Protein AF-A0A9P9TAG8-F1 (afdb_monomer_lite)

Foldseek 3Di:
DVVVCVVVVHDDPLVQFDDEAADDDDPPDQDFDDDDPVGRHDFNFFQQWTQDRDVRATAGNVVSVVVLLVLLLVQLVPDPDLLSNLLSCVVRVAPSLCVSLDFAFLLRALVSLVRSVVSSQVSQCVNCVVQPSHPQSVSLVVCCVPPVDRPDAVLQQCADVLLPRSNRDDNNLQSVQQNVQHHRDLVVLVVVLVVVLVVVLVVVLVCVVVVVDPCSVPPDPVVCVVPVPPHDDDSCVVCVPCVPPPPSVVVSVVNRGDRGDGHAQDADPQRCVAQPPCLVVDDSSNNVSCRVCVVVCCVVCVGSRNDDSVPRPVVVSVVSSPPDDDRDD

Sequence (329 aa):
MTKFASLSGLDFNEEKTGSVRIARPRNSSSTPAKVHPSLPKGDVRWGFLKLDSKSGRFLIDQESVDRHVEELRLQLDACKSIFDWIHVWNIYGARFFSNNFGKPANSFGLAHVDMLLQTFARIQAKLFAGTGGSVTSTLKQMLTDRFGVTDIPEGYLYFPMSMGGLDLKSPFIDLYLISDSICARPDVYMDNFFSSEDTDYRAAQKAFENRTNLGYRNADYSLKKKYDDQGFMSMEEYTRYQELISGNLARAYELLKKEPEVKKVKMTAEVTAAIGAKWRSLSPYQQWVIQLYASNMIARFGGLNIVDKGLLPTGMVSMFRESRFKWQG

Structure (mmCIF, N/CA/C/O backbone):
data_AF-A0A9P9TAG8-F1
#
_entry.id   AF-A0A9P9TAG8-F1
#
loop_
_atom_site.group_PDB
_atom_site.id
_atom_site.type_symbol
_atom_site.label_atom_id
_atom_site.label_alt_id
_atom_site.label_comp_id
_atom_site.label_asym_id
_atom_site.label_entity_id
_atom_site.label_seq_id
_atom_site.pdbx_PDB_ins_code
_atom_site.Cartn_x
_atom_site.Cartn_y
_atom_site.Cartn_z
_atom_site.occupancy
_atom_site.B_iso_or_equiv
_atom_site.auth_seq_id
_atom_site.auth_comp_id
_atom_site.auth_asym_id
_atom_site.auth_atom_id
_atom_site.pdbx_PDB_model_num
ATOM 1 N N . MET A 1 1 ? 17.628 -26.824 -13.407 1.00 67.56 1 MET A N 1
ATOM 2 C CA . MET A 1 1 ? 16.951 -26.746 -12.094 1.00 67.56 1 MET A CA 1
ATOM 3 C C . MET A 1 1 ? 17.115 -28.051 -11.325 1.00 67.56 1 MET A C 1
ATOM 5 O O . MET A 1 1 ? 17.970 -28.080 -10.457 1.00 67.56 1 MET A O 1
ATOM 9 N N . THR A 1 2 ? 16.446 -29.146 -11.697 1.00 79.56 2 THR A N 1
ATOM 10 C CA . THR A 1 2 ? 16.564 -30.466 -11.027 1.00 79.56 2 THR A CA 1
ATOM 11 C C . THR A 1 2 ? 17.993 -31.006 -10.941 1.00 79.56 2 THR A C 1
ATOM 13 O O . THR A 1 2 ? 18.419 -31.432 -9.876 1.00 79.56 2 THR A O 1
ATOM 16 N N . LYS A 1 3 ? 18.778 -30.902 -12.022 1.00 82.75 3 LYS A N 1
ATOM 17 C CA . LYS A 1 3 ? 20.199 -31.295 -12.008 1.00 82.75 3 LYS A CA 1
ATOM 18 C C . LYS A 1 3 ? 21.035 -30.486 -11.005 1.00 82.75 3 LYS A C 1
ATOM 20 O O . LYS A 1 3 ? 21.882 -31.054 -10.338 1.00 82.75 3 LYS A O 1
ATOM 25 N N . PHE A 1 4 ? 20.800 -29.176 -10.901 1.00 83.94 4 PHE A N 1
ATOM 26 C CA . PHE A 1 4 ? 21.518 -28.321 -9.949 1.00 83.94 4 PHE A CA 1
ATOM 27 C C . PHE A 1 4 ? 21.105 -28.639 -8.510 1.00 83.94 4 PHE A C 1
ATOM 29 O O . PHE A 1 4 ? 21.968 -28.864 -7.678 1.00 83.94 4 PHE A O 1
ATOM 36 N N . ALA A 1 5 ? 19.797 -28.742 -8.250 1.00 84.62 5 ALA A N 1
ATOM 37 C CA . ALA A 1 5 ? 19.262 -29.092 -6.938 1.00 84.62 5 ALA A CA 1
ATOM 38 C C . ALA A 1 5 ? 19.834 -30.433 -6.440 1.00 84.62 5 ALA A C 1
ATOM 40 O O . ALA A 1 5 ? 20.418 -30.485 -5.364 1.00 84.62 5 ALA A O 1
ATOM 41 N N . SER A 1 6 ? 19.820 -31.463 -7.294 1.00 87.38 6 SER A N 1
ATOM 42 C CA . SER A 1 6 ? 20.422 -32.768 -6.999 1.00 87.38 6 SER A CA 1
ATOM 43 C C . SER A 1 6 ? 21.933 -32.693 -6.738 1.00 87.38 6 SER A C 1
ATOM 45 O O . SER A 1 6 ? 22.407 -33.292 -5.778 1.00 87.38 6 SER A O 1
ATOM 47 N N . LEU A 1 7 ? 22.692 -31.935 -7.540 1.00 91.81 7 LEU A N 1
ATOM 48 C CA . LEU A 1 7 ? 24.137 -31.758 -7.333 1.00 91.81 7 LEU A CA 1
ATOM 49 C C . LEU A 1 7 ? 24.469 -30.983 -6.049 1.00 91.81 7 LEU A C 1
ATOM 51 O O . LEU A 1 7 ? 25.532 -31.190 -5.472 1.00 91.81 7 LEU A O 1
ATOM 55 N N . SER A 1 8 ? 23.580 -30.093 -5.611 1.00 90.06 8 SER A N 1
ATOM 56 C CA . SER A 1 8 ? 23.742 -29.283 -4.400 1.00 90.06 8 SER A CA 1
ATOM 57 C C . SER A 1 8 ? 23.083 -29.891 -3.156 1.00 90.06 8 SER A C 1
ATOM 59 O O . SER A 1 8 ? 23.136 -29.266 -2.100 1.00 90.06 8 SER A O 1
ATOM 61 N N . GLY A 1 9 ? 22.465 -31.076 -3.256 1.00 89.12 9 GLY A N 1
ATOM 62 C CA . GLY A 1 9 ? 21.753 -31.717 -2.143 1.00 89.12 9 GLY A CA 1
ATOM 63 C C . GLY A 1 9 ? 20.509 -30.951 -1.673 1.00 89.12 9 GLY A C 1
ATOM 64 O O . GLY A 1 9 ? 20.173 -30.994 -0.493 1.00 89.12 9 GLY A O 1
ATOM 65 N N . LEU A 1 10 ? 19.863 -30.206 -2.574 1.00 89.19 10 LEU A N 1
ATOM 66 C CA . LEU A 1 10 ? 18.644 -29.440 -2.315 1.00 89.19 10 LEU A CA 1
ATOM 67 C C . LEU A 1 10 ? 17.430 -30.152 -2.917 1.00 89.19 10 LEU A C 1
ATOM 69 O O . LEU A 1 10 ? 17.496 -30.631 -4.049 1.00 89.19 10 LEU A O 1
ATOM 73 N N . ASP A 1 11 ? 16.302 -30.097 -2.213 1.00 84.75 11 ASP A N 1
ATOM 74 C CA . ASP A 1 11 ? 15.002 -30.562 -2.700 1.00 84.75 11 ASP A CA 1
ATOM 75 C C . ASP A 1 11 ? 14.026 -29.393 -2.868 1.00 84.75 11 ASP A C 1
ATOM 77 O O . ASP A 1 11 ? 14.084 -28.387 -2.152 1.00 84.75 11 ASP A O 1
ATOM 81 N N . PHE A 1 12 ? 13.109 -29.517 -3.829 1.00 82.31 12 PHE A N 1
ATOM 82 C CA . PHE A 1 12 ? 12.047 -28.534 -4.021 1.00 82.31 12 PHE A CA 1
ATOM 83 C C . PHE A 1 12 ? 10.919 -28.778 -3.019 1.00 82.31 12 PHE A C 1
ATOM 85 O O . PHE A 1 12 ? 10.412 -29.888 -2.885 1.00 82.31 12 PHE A O 1
ATOM 92 N N . ASN A 1 13 ? 10.482 -27.718 -2.337 1.00 86.25 13 ASN A N 1
ATOM 93 C CA . ASN A 1 13 ? 9.242 -27.769 -1.576 1.00 86.25 13 ASN A CA 1
ATOM 94 C C . ASN A 1 13 ? 8.073 -27.612 -2.558 1.00 86.25 13 ASN A C 1
ATOM 96 O O . ASN A 1 13 ? 7.758 -26.491 -2.962 1.00 86.25 13 ASN A O 1
ATOM 100 N N . GLU A 1 14 ? 7.460 -28.725 -2.954 1.00 84.06 14 GLU A N 1
ATOM 101 C CA . GLU A 1 14 ? 6.363 -28.761 -3.936 1.00 84.06 14 GLU A CA 1
ATOM 102 C C . GLU A 1 14 ? 5.135 -27.941 -3.497 1.00 84.06 14 GLU A C 1
ATOM 104 O O . GLU A 1 14 ? 4.416 -27.417 -4.339 1.00 84.06 14 GLU A O 1
ATOM 109 N N . GLU A 1 15 ? 4.916 -27.742 -2.192 1.00 84.38 15 GLU A N 1
ATOM 110 C CA . GLU A 1 15 ? 3.821 -26.896 -1.689 1.00 84.38 15 GLU A CA 1
ATOM 111 C C . GLU A 1 15 ? 4.105 -25.395 -1.852 1.00 84.38 15 GLU A C 1
ATOM 113 O O . GLU A 1 15 ? 3.182 -24.580 -1.891 1.00 84.38 15 GLU A O 1
ATOM 118 N N . LYS A 1 16 ? 5.384 -25.009 -1.929 1.00 85.38 16 LYS A N 1
ATOM 119 C CA . LYS A 1 16 ? 5.839 -23.607 -1.987 1.00 85.38 16 LYS A CA 1
ATOM 120 C C . LYS A 1 16 ? 6.461 -23.221 -3.324 1.00 85.38 16 LYS A C 1
ATOM 122 O O . LYS A 1 16 ? 6.889 -22.078 -3.488 1.00 85.38 16 LYS A O 1
ATOM 127 N N . THR A 1 17 ? 6.534 -24.153 -4.267 1.00 88.00 17 THR A N 1
ATOM 128 C CA . THR A 1 17 ? 7.164 -23.938 -5.567 1.00 88.00 17 THR A CA 1
ATOM 129 C C . THR A 1 17 ? 6.099 -23.972 -6.650 1.00 88.00 17 THR A C 1
ATOM 131 O O . THR A 1 17 ? 5.339 -24.921 -6.756 1.00 88.00 17 THR A O 1
ATOM 134 N N . GLY A 1 18 ? 6.055 -22.935 -7.480 1.00 90.75 18 GLY A N 1
ATOM 135 C CA . GLY A 1 18 ? 5.107 -22.831 -8.583 1.00 90.75 18 GLY A CA 1
ATOM 136 C C . GLY A 1 18 ? 5.782 -22.327 -9.845 1.00 90.75 18 GLY A C 1
ATOM 137 O O . GLY A 1 18 ? 6.932 -21.881 -9.833 1.00 90.75 18 GLY A O 1
ATOM 138 N N . SER A 1 19 ? 5.079 -22.401 -10.966 1.00 90.81 19 SER A N 1
ATOM 139 C CA . SER A 1 19 ? 5.562 -21.871 -12.237 1.00 90.81 19 SER A CA 1
ATOM 140 C C . SER A 1 19 ? 4.407 -21.326 -13.048 1.00 90.81 19 SER A C 1
ATOM 142 O O . SER A 1 19 ? 3.338 -21.923 -13.130 1.00 90.81 19 SER A O 1
ATOM 144 N N . VAL A 1 20 ? 4.645 -20.189 -13.691 1.00 90.38 20 VAL A N 1
ATOM 145 C CA . VAL A 1 20 ? 3.668 -19.544 -14.557 1.00 90.38 20 VAL A CA 1
ATOM 146 C C . VAL A 1 20 ? 4.319 -19.199 -15.882 1.00 90.38 20 VAL A C 1
ATOM 148 O O . VAL A 1 20 ? 5.477 -18.785 -15.939 1.00 90.38 20 VAL A O 1
ATOM 151 N N . ARG A 1 21 ? 3.570 -19.382 -16.966 1.00 88.69 21 ARG A N 1
ATOM 152 C CA . ARG A 1 21 ? 3.987 -18.962 -18.297 1.00 88.69 21 ARG A CA 1
ATOM 153 C C . ARG A 1 21 ? 3.129 -17.785 -18.722 1.00 88.69 21 ARG A C 1
ATOM 155 O O . ARG A 1 21 ? 1.933 -17.942 -18.944 1.00 88.69 21 ARG A O 1
ATOM 162 N N . ILE A 1 22 ? 3.769 -16.633 -18.866 1.00 87.56 22 ILE A N 1
ATOM 163 C CA . ILE A 1 22 ? 3.153 -15.429 -19.416 1.00 87.56 22 ILE A CA 1
ATOM 164 C C . ILE A 1 22 ? 3.457 -15.425 -20.912 1.00 87.56 22 ILE A C 1
ATOM 166 O O . ILE A 1 22 ? 4.610 -15.569 -21.322 1.00 87.56 22 ILE A O 1
ATOM 170 N N . ALA A 1 23 ? 2.422 -15.321 -21.739 1.00 80.25 23 ALA A N 1
ATOM 171 C CA . ALA A 1 23 ? 2.570 -15.228 -23.185 1.00 80.25 23 ALA A CA 1
ATOM 172 C C . ALA A 1 23 ? 1.995 -13.905 -23.682 1.00 80.25 23 ALA A C 1
ATOM 174 O O . ALA A 1 23 ? 0.993 -13.418 -23.163 1.00 80.25 23 ALA A O 1
ATOM 175 N N . ARG A 1 24 ? 2.614 -13.344 -24.726 1.00 70.88 24 ARG A N 1
ATOM 176 C CA . ARG A 1 24 ? 2.052 -12.191 -25.430 1.00 70.88 24 ARG A CA 1
ATOM 177 C C . ARG A 1 24 ? 0.680 -12.591 -25.994 1.00 70.88 24 ARG A C 1
ATOM 179 O O . ARG A 1 24 ? 0.609 -13.653 -26.620 1.00 70.88 24 ARG A O 1
ATOM 186 N N . PRO A 1 25 ? -0.380 -11.780 -25.830 1.00 64.38 25 PRO A N 1
ATOM 187 C CA . PRO A 1 25 ? -1.681 -12.096 -26.401 1.00 64.38 25 PRO A CA 1
ATOM 188 C C . PRO A 1 25 ? -1.561 -12.155 -27.930 1.00 64.38 25 PRO A C 1
ATOM 190 O O . PRO A 1 25 ? -1.474 -11.129 -28.601 1.00 64.38 25 PRO A O 1
ATOM 193 N N . ARG A 1 26 ? -1.512 -13.361 -28.501 1.00 52.25 26 ARG A N 1
ATOM 194 C CA . ARG A 1 26 ? -1.717 -13.586 -29.935 1.00 52.25 26 ARG A CA 1
ATOM 195 C C . ARG A 1 26 ? -3.205 -13.874 -30.101 1.00 52.25 26 ARG A C 1
ATOM 197 O O . ARG A 1 26 ? -3.652 -14.941 -29.698 1.00 52.25 26 ARG A O 1
ATOM 204 N N . ASN A 1 27 ? -3.943 -12.898 -30.635 1.00 47.25 27 ASN A N 1
ATOM 205 C CA . ASN A 1 27 ? -5.367 -12.965 -30.990 1.00 47.25 27 ASN A CA 1
ATOM 206 C C . ASN A 1 27 ? -6.272 -13.491 -29.869 1.00 47.25 27 ASN A C 1
ATOM 208 O O . ASN A 1 27 ? -6.460 -14.696 -29.810 1.00 47.25 27 ASN A O 1
ATOM 212 N N . SER A 1 28 ? -6.801 -12.608 -29.005 1.00 51.38 28 SER A N 1
ATOM 213 C CA . SER A 1 28 ? -7.994 -12.799 -28.134 1.00 51.38 28 SER A CA 1
ATOM 214 C C . SER A 1 28 ? -8.252 -14.193 -27.517 1.00 51.38 28 SER A C 1
ATOM 216 O O . SER A 1 28 ? -9.376 -14.515 -27.138 1.00 51.38 28 SER A O 1
ATOM 218 N N . SER A 1 29 ? -7.227 -15.030 -27.371 1.00 53.41 29 SER A N 1
ATOM 219 C CA . SER A 1 29 ? -7.333 -16.381 -26.851 1.00 53.41 29 SER A CA 1
ATOM 220 C C . SER A 1 29 ? -7.181 -16.284 -25.342 1.00 53.41 29 SER A C 1
ATOM 222 O O . SER A 1 29 ? -6.128 -15.952 -24.806 1.00 53.41 29 SER A O 1
ATOM 224 N N . SER A 1 30 ? -8.288 -16.516 -24.644 1.00 58.72 30 SER A N 1
ATOM 225 C CA . SER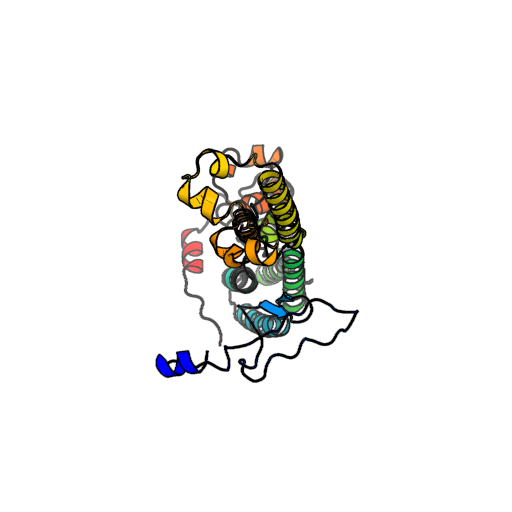 A 1 30 ? -8.404 -16.412 -23.186 1.00 58.72 30 SER A CA 1
ATOM 226 C C . SER A 1 30 ? -7.752 -17.580 -22.432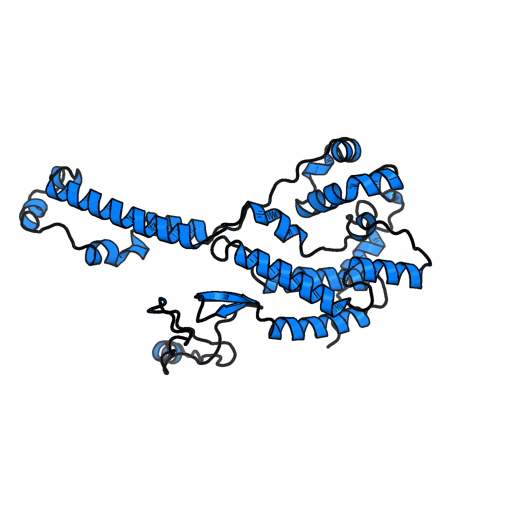 1.00 58.72 30 SER A C 1
ATOM 228 O O . SER A 1 30 ? -7.803 -17.634 -21.198 1.00 58.72 30 SER A O 1
ATOM 230 N N . THR A 1 31 ? -7.155 -18.528 -23.159 1.00 63.84 31 THR A N 1
ATOM 231 C CA . THR A 1 31 ? -6.516 -19.727 -22.616 1.00 63.84 31 THR A CA 1
ATOM 232 C C . THR A 1 31 ? -5.103 -19.431 -22.107 1.00 63.84 31 THR A C 1
ATOM 234 O O . THR A 1 31 ? -4.265 -18.986 -22.894 1.00 63.84 31 THR A O 1
ATOM 237 N N . PRO A 1 32 ? -4.802 -19.731 -20.827 1.00 67.56 32 PRO A N 1
ATOM 238 C CA . PRO A 1 32 ? -3.456 -19.623 -20.271 1.00 67.56 32 PRO A CA 1
ATOM 239 C C . PRO A 1 32 ? -2.427 -20.401 -21.092 1.00 67.56 32 PRO A C 1
ATOM 241 O O . PRO A 1 32 ? -2.691 -21.516 -21.555 1.00 67.56 32 PRO A O 1
ATOM 244 N N . ALA A 1 33 ? -1.227 -19.842 -21.241 1.00 76.06 33 ALA A N 1
ATOM 245 C CA . ALA A 1 33 ? -0.145 -20.539 -21.917 1.00 76.06 33 ALA A CA 1
ATOM 246 C C . ALA A 1 33 ? 0.268 -21.779 -21.111 1.00 76.06 33 ALA A C 1
ATOM 248 O O . ALA A 1 33 ? 0.531 -21.700 -19.911 1.00 76.06 33 ALA A O 1
ATOM 249 N N . LYS A 1 34 ? 0.356 -22.938 -21.775 1.00 80.75 34 LYS A N 1
ATOM 250 C CA . LYS A 1 34 ? 0.737 -24.188 -21.105 1.00 80.75 34 LYS A CA 1
ATOM 251 C C . LYS A 1 34 ? 2.161 -24.083 -20.552 1.00 80.75 34 LYS A C 1
ATOM 253 O O . LYS A 1 34 ? 3.104 -23.809 -21.307 1.00 80.75 34 LYS A O 1
ATOM 258 N N . VAL A 1 35 ? 2.289 -24.309 -19.246 1.00 84.38 35 VAL A N 1
ATOM 259 C CA . VAL A 1 35 ? 3.564 -24.447 -18.534 1.00 84.38 35 VAL A CA 1
ATOM 260 C C . VAL A 1 35 ? 4.214 -25.765 -18.955 1.00 84.38 35 VAL A C 1
ATOM 262 O O . VAL A 1 35 ? 3.529 -26.769 -19.154 1.00 84.38 35 VAL A O 1
ATOM 265 N N . HIS A 1 36 ? 5.531 -25.751 -19.156 1.00 85.31 36 HIS A N 1
ATOM 266 C CA . HIS A 1 36 ? 6.256 -26.949 -19.565 1.00 85.31 36 HIS A CA 1
ATOM 267 C C . HIS A 1 36 ? 6.207 -28.011 -18.447 1.00 85.31 36 HIS A C 1
ATOM 269 O O . HIS A 1 36 ? 6.439 -27.649 -17.294 1.00 85.31 36 HIS A O 1
ATOM 275 N N . PRO A 1 37 ? 5.974 -29.306 -18.745 1.00 85.62 37 PRO A N 1
ATOM 276 C CA . PRO A 1 37 ? 5.820 -30.346 -17.717 1.00 85.62 37 PRO A CA 1
ATOM 277 C C . PRO A 1 37 ? 7.027 -30.535 -16.789 1.00 85.62 37 PRO A C 1
ATOM 279 O O . PRO A 1 37 ? 6.887 -31.112 -15.719 1.00 85.62 37 PRO A O 1
ATOM 282 N N . SER A 1 38 ? 8.213 -30.074 -17.199 1.00 84.56 38 SER A N 1
ATOM 283 C CA . SER A 1 38 ? 9.436 -30.141 -16.388 1.00 84.56 38 SER A CA 1
ATOM 284 C C . SER A 1 38 ? 9.541 -29.052 -15.315 1.00 84.56 38 SER A C 1
ATOM 286 O O . SER A 1 38 ? 10.546 -29.011 -14.606 1.00 84.56 38 SER A O 1
ATOM 288 N N . LEU A 1 39 ? 8.605 -28.102 -15.277 1.00 85.94 39 LEU A N 1
ATOM 289 C CA . LEU A 1 39 ? 8.586 -27.022 -14.297 1.00 85.94 39 LEU A CA 1
ATOM 290 C C . LEU A 1 39 ? 7.675 -27.389 -13.113 1.00 85.94 39 LEU A C 1
ATOM 292 O O . LEU A 1 39 ? 6.698 -28.114 -13.317 1.00 85.94 39 LEU A O 1
ATOM 296 N N . PRO A 1 40 ? 7.974 -26.885 -11.901 1.00 87.06 40 PRO A N 1
ATOM 297 C CA . PRO A 1 40 ? 7.154 -27.115 -10.716 1.00 87.06 40 PRO A CA 1
ATOM 298 C C . PRO A 1 40 ? 5.677 -26.793 -10.941 1.00 87.06 40 PRO A C 1
ATOM 300 O O . PRO A 1 40 ? 5.326 -25.793 -11.576 1.00 87.06 40 PRO A O 1
ATOM 303 N N . LYS A 1 41 ? 4.809 -27.649 -10.407 1.00 86.12 41 LYS A N 1
ATOM 304 C CA . LYS A 1 41 ? 3.360 -27.462 -10.475 1.00 86.12 41 LYS A CA 1
ATOM 305 C C . LYS A 1 41 ? 2.930 -26.541 -9.343 1.00 86.12 41 LYS A C 1
ATOM 307 O O . LYS A 1 41 ? 3.313 -26.760 -8.209 1.00 86.12 41 LYS A O 1
ATOM 312 N N . GLY A 1 42 ? 2.085 -25.563 -9.643 1.00 87.69 42 GLY A N 1
ATOM 313 C CA . GLY A 1 42 ? 1.527 -24.671 -8.631 1.00 87.69 42 GLY A CA 1
ATOM 314 C C . GLY A 1 42 ? 1.581 -23.212 -9.048 1.00 87.69 42 GLY A C 1
ATOM 315 O O . GLY A 1 42 ? 2.132 -22.853 -10.092 1.00 87.69 42 GLY A O 1
ATOM 316 N N . ASP A 1 43 ? 0.996 -22.369 -8.208 1.00 90.44 43 ASP A N 1
ATOM 317 C CA . ASP A 1 43 ? 0.934 -20.931 -8.430 1.00 90.44 43 ASP A CA 1
ATOM 318 C C . ASP A 1 43 ? 2.204 -20.238 -7.930 1.00 90.44 43 ASP A C 1
ATOM 320 O O . ASP A 1 43 ? 2.737 -20.572 -6.874 1.00 90.44 43 ASP A O 1
ATOM 324 N N . VAL A 1 44 ? 2.645 -19.199 -8.639 1.00 92.94 44 VAL A N 1
ATOM 325 C CA . VAL A 1 44 ? 3.671 -18.287 -8.118 1.00 92.94 44 VAL A CA 1
ATOM 326 C C . VAL A 1 44 ? 2.992 -17.303 -7.168 1.00 92.94 44 VAL A C 1
ATOM 328 O O . VAL A 1 44 ? 2.171 -16.490 -7.604 1.00 92.94 44 VAL A O 1
ATOM 331 N N . ARG A 1 45 ? 3.315 -17.393 -5.874 1.00 92.56 45 ARG A N 1
ATOM 332 C CA . ARG A 1 45 ? 2.688 -16.597 -4.810 1.00 92.56 45 ARG A CA 1
ATOM 333 C C . ARG A 1 45 ? 3.711 -15.864 -3.948 1.00 92.56 45 ARG A C 1
ATOM 335 O O . ARG A 1 45 ? 4.837 -16.324 -3.782 1.00 92.56 45 ARG A O 1
ATOM 342 N N . TRP A 1 46 ? 3.291 -14.751 -3.360 1.00 91.69 46 TRP A N 1
ATOM 343 C CA . TRP A 1 46 ? 4.026 -14.032 -2.322 1.00 91.69 46 TRP A CA 1
ATOM 344 C C . TRP A 1 46 ? 3.019 -13.351 -1.390 1.00 91.69 46 TRP A C 1
ATOM 346 O O . TRP A 1 46 ? 2.254 -12.502 -1.835 1.00 91.69 46 TRP A O 1
ATOM 356 N N . GLY A 1 47 ? 2.960 -13.752 -0.117 1.00 93.25 47 GLY A N 1
ATOM 357 C CA . GLY A 1 47 ? 1.907 -13.296 0.800 1.00 93.25 47 GLY A CA 1
ATOM 358 C C . GLY A 1 47 ? 0.507 -13.613 0.254 1.00 93.25 47 GLY A C 1
ATOM 359 O O . GLY A 1 47 ? 0.190 -14.768 -0.032 1.00 93.25 47 GLY A O 1
ATOM 360 N N . PHE A 1 48 ? -0.306 -12.575 0.063 1.00 95.94 48 PHE A N 1
ATOM 361 C CA . PHE A 1 48 ? -1.620 -12.643 -0.581 1.00 95.94 48 PHE A CA 1
ATOM 362 C C . PHE A 1 48 ? -1.586 -12.341 -2.074 1.00 95.94 48 PHE A C 1
ATOM 364 O O . PHE A 1 48 ? -2.640 -12.199 -2.679 1.00 95.94 48 PHE A O 1
ATOM 371 N N . LEU A 1 49 ? -0.413 -12.238 -2.689 1.00 95.62 49 LEU A N 1
ATOM 372 C CA . LEU A 1 49 ? -0.282 -12.043 -4.124 1.00 95.62 49 LEU A CA 1
ATOM 373 C C . LEU A 1 49 ? -0.122 -13.369 -4.851 1.00 95.62 49 LEU A C 1
ATOM 375 O O . LEU A 1 49 ? 0.669 -14.221 -4.452 1.00 95.62 49 LEU A O 1
ATOM 379 N N . LYS A 1 50 ? -0.835 -13.503 -5.966 1.00 95.00 50 LYS A N 1
ATOM 380 C CA . LYS A 1 50 ? -0.752 -14.611 -6.914 1.00 95.00 50 LYS A CA 1
ATOM 381 C C . LYS A 1 50 ? -0.511 -14.049 -8.311 1.00 95.00 50 LYS A C 1
ATOM 383 O O . LYS A 1 50 ? -1.244 -13.172 -8.764 1.00 95.00 50 LYS A O 1
ATOM 388 N N . LEU A 1 51 ? 0.522 -14.540 -8.992 1.00 93.44 51 LEU A N 1
ATOM 389 C CA . LEU A 1 51 ? 0.841 -14.106 -10.350 1.00 93.44 51 LEU A CA 1
ATOM 390 C C . LEU A 1 51 ? -0.169 -14.698 -11.336 1.00 93.44 51 LEU A C 1
ATOM 392 O O . LEU A 1 51 ? -0.235 -15.915 -11.521 1.00 93.44 51 LEU A O 1
ATOM 396 N N . ASP A 1 52 ? -0.957 -13.838 -11.971 1.00 91.69 52 ASP A N 1
ATOM 397 C CA . ASP A 1 52 ? -1.941 -14.256 -12.956 1.00 91.69 52 ASP A CA 1
ATOM 398 C C . ASP A 1 52 ? -1.285 -14.496 -14.320 1.00 91.69 52 ASP A C 1
ATOM 400 O O . ASP A 1 52 ? -0.682 -13.612 -14.927 1.00 91.69 52 ASP A O 1
ATOM 404 N N . SER A 1 53 ? -1.454 -15.714 -14.828 1.00 88.44 53 SER A N 1
ATOM 405 C CA . SER A 1 53 ? -0.922 -16.148 -16.125 1.00 88.44 53 SER A CA 1
ATOM 406 C C . SER A 1 53 ? -1.472 -15.375 -17.327 1.00 88.44 53 SER A C 1
ATOM 408 O O . SER A 1 53 ? -0.814 -15.337 -18.367 1.00 88.44 53 SER A O 1
ATOM 410 N N . LYS A 1 54 ? -2.674 -14.791 -17.211 1.00 86.69 54 LYS A N 1
ATOM 411 C CA . LYS A 1 54 ? -3.358 -14.125 -18.328 1.00 86.69 54 LYS A CA 1
ATOM 412 C C . LYS A 1 54 ? -2.906 -12.680 -18.479 1.00 86.69 54 LYS A C 1
ATOM 414 O O . LYS A 1 54 ? -2.545 -12.259 -19.572 1.00 86.69 54 LYS A O 1
ATOM 419 N N . SER A 1 55 ? -2.935 -11.928 -17.385 1.00 86.25 55 SER A N 1
ATOM 420 C CA . SER A 1 55 ? -2.528 -10.523 -17.354 1.00 86.25 55 SER A CA 1
ATOM 421 C C . SER A 1 55 ? -1.022 -10.339 -17.180 1.00 86.25 55 SER A C 1
ATOM 423 O O . SER A 1 55 ? -0.505 -9.274 -17.508 1.00 86.25 55 SER A O 1
ATOM 425 N N . GLY A 1 56 ? -0.317 -11.343 -16.648 1.00 88.06 56 GLY A N 1
ATOM 426 C CA . GLY A 1 56 ? 1.083 -11.220 -16.243 1.00 88.06 56 GLY A CA 1
ATOM 427 C C . GLY A 1 56 ? 1.286 -10.338 -15.008 1.00 88.06 56 GLY A C 1
ATOM 428 O O . GLY A 1 56 ? 2.409 -9.916 -14.745 1.00 88.06 56 GLY A O 1
ATOM 429 N N . ARG A 1 57 ? 0.215 -10.034 -14.263 1.00 89.94 57 ARG A N 1
ATOM 430 C CA . ARG A 1 57 ? 0.233 -9.162 -13.082 1.00 89.94 57 ARG A CA 1
ATOM 431 C C . ARG A 1 57 ? -0.018 -9.965 -11.812 1.00 89.94 57 ARG A C 1
ATOM 433 O O . ARG A 1 57 ? -0.703 -10.986 -11.830 1.00 89.94 57 ARG A O 1
ATOM 440 N N . PHE A 1 58 ? 0.514 -9.489 -10.693 1.00 93.50 58 PHE A N 1
ATOM 441 C CA . PHE A 1 58 ? 0.155 -10.023 -9.383 1.00 93.50 58 PHE A CA 1
ATOM 442 C C . PHE A 1 58 ? -1.230 -9.522 -8.973 1.00 93.50 58 PHE A C 1
ATOM 444 O O . PHE A 1 58 ? -1.466 -8.316 -8.902 1.00 93.50 58 PHE A O 1
ATOM 451 N N . LEU A 1 59 ? -2.131 -10.459 -8.689 1.00 95.50 59 LEU A N 1
ATOM 452 C CA . LEU A 1 59 ? -3.473 -10.206 -8.173 1.00 95.50 59 LEU A CA 1
ATOM 453 C C . LEU A 1 59 ? -3.559 -10.644 -6.712 1.00 95.50 59 LEU A C 1
ATOM 455 O O . LEU A 1 59 ? -2.829 -11.540 -6.291 1.00 95.50 59 LEU A O 1
ATOM 459 N N . ILE A 1 60 ? -4.464 -10.038 -5.945 1.00 96.81 60 ILE A N 1
ATOM 460 C CA . ILE A 1 60 ? -4.739 -10.481 -4.578 1.00 96.81 60 ILE A CA 1
ATOM 461 C C . ILE A 1 60 ? -5.530 -11.794 -4.618 1.00 96.81 60 ILE A C 1
ATOM 463 O O . ILE A 1 60 ? -6.610 -11.870 -5.204 1.00 96.81 60 ILE A O 1
ATOM 467 N N . ASP A 1 61 ? -4.995 -12.816 -3.957 1.00 96.25 61 ASP A N 1
ATOM 468 C CA . ASP A 1 61 ? -5.628 -14.102 -3.685 1.00 96.25 61 ASP A CA 1
ATOM 469 C C . ASP A 1 61 ? -6.757 -13.918 -2.660 1.00 96.25 61 ASP A C 1
ATOM 471 O O . ASP A 1 61 ? -6.559 -13.995 -1.444 1.00 96.25 61 ASP A O 1
ATOM 475 N N . GLN A 1 62 ? -7.957 -13.639 -3.172 1.00 96.06 62 GLN A N 1
ATOM 476 C CA . GLN A 1 62 ? -9.134 -13.355 -2.351 1.00 96.06 62 GLN A CA 1
ATOM 477 C C . GLN A 1 62 ? -9.570 -14.556 -1.494 1.00 96.06 62 GLN A C 1
ATOM 479 O O . GLN A 1 62 ? -10.132 -14.341 -0.422 1.00 96.06 62 GLN A O 1
ATOM 484 N N . GLU A 1 63 ? -9.282 -15.795 -1.912 1.00 95.00 63 GLU A N 1
ATOM 485 C CA . GLU A 1 63 ? -9.572 -17.003 -1.125 1.00 95.00 63 GLU A CA 1
ATOM 486 C C . GLU A 1 63 ? -8.659 -17.090 0.101 1.00 95.00 63 GLU A C 1
ATOM 488 O O . GLU A 1 63 ? -9.102 -17.422 1.202 1.00 95.00 63 GLU A O 1
ATOM 493 N N . SER A 1 64 ? -7.376 -16.757 -0.068 1.00 94.69 64 SER A N 1
ATOM 494 C CA . SER A 1 64 ? -6.445 -16.650 1.057 1.00 94.69 64 SER A CA 1
ATOM 495 C C . SER A 1 64 ? -6.849 -15.531 2.014 1.00 94.69 64 SER A C 1
ATOM 497 O O . SER A 1 64 ? -6.893 -15.745 3.225 1.00 94.69 64 SER A O 1
ATOM 499 N N . VAL A 1 65 ? -7.232 -14.368 1.477 1.00 97.31 65 VAL A N 1
ATOM 500 C CA . VAL A 1 65 ? -7.754 -13.255 2.284 1.00 97.31 65 VAL A CA 1
ATOM 501 C C . VAL A 1 65 ? -8.971 -13.687 3.095 1.00 97.31 65 VAL A C 1
ATOM 503 O O . VAL A 1 65 ? -9.033 -13.384 4.279 1.00 97.31 65 VAL A O 1
ATOM 506 N N . ASP A 1 66 ? -9.905 -14.429 2.499 1.00 97.00 66 ASP A N 1
ATOM 507 C CA . ASP A 1 66 ? -11.129 -14.863 3.178 1.00 97.00 66 ASP A CA 1
ATOM 508 C C . ASP A 1 66 ? -10.850 -15.758 4.388 1.00 97.00 66 ASP A C 1
ATOM 510 O O . ASP A 1 66 ? -11.470 -15.575 5.433 1.00 97.00 66 ASP A O 1
ATOM 514 N N . ARG A 1 67 ? -9.857 -16.650 4.300 1.00 96.38 67 ARG A N 1
ATOM 515 C CA . ARG A 1 67 ? -9.425 -17.458 5.452 1.00 96.38 67 ARG A CA 1
ATOM 516 C C . ARG A 1 67 ? -8.900 -16.590 6.598 1.00 96.38 67 ARG A C 1
ATOM 518 O O . ARG A 1 67 ? -9.278 -16.801 7.746 1.00 96.38 67 ARG A O 1
ATOM 525 N N . HIS A 1 68 ? -8.086 -15.582 6.289 1.00 96.44 68 HIS A N 1
ATOM 526 C CA . HIS A 1 68 ? -7.555 -14.663 7.302 1.00 96.44 68 HIS A CA 1
ATOM 527 C C . HIS A 1 68 ? -8.595 -13.661 7.822 1.00 96.44 68 HIS A C 1
ATOM 529 O O . HIS A 1 68 ? -8.452 -13.155 8.932 1.00 96.44 68 HIS A O 1
ATOM 535 N N . VAL A 1 69 ? -9.651 -13.370 7.057 1.00 97.00 69 VAL A N 1
ATOM 536 C CA . VAL A 1 69 ? -10.797 -12.587 7.543 1.00 97.00 69 VAL A CA 1
ATOM 537 C C . VAL A 1 69 ? -11.531 -13.348 8.644 1.00 97.00 69 VAL A C 1
ATOM 539 O O . VAL A 1 69 ? -11.847 -12.752 9.672 1.00 97.00 69 VAL A O 1
ATOM 542 N N . GLU A 1 70 ? -11.756 -14.652 8.475 1.00 96.50 70 GLU A N 1
ATOM 543 C CA . GLU A 1 70 ? -12.370 -15.473 9.526 1.00 96.50 70 GLU A CA 1
ATOM 544 C C . GLU A 1 70 ? -11.463 -15.604 10.754 1.00 96.50 70 GLU A C 1
ATOM 546 O O . GLU A 1 70 ? -11.931 -15.464 11.882 1.00 96.50 70 GLU A O 1
ATOM 551 N N . GLU A 1 71 ? -10.153 -15.766 10.559 1.00 95.75 71 GLU A N 1
ATOM 552 C CA . GLU A 1 71 ? -9.203 -15.764 11.676 1.00 95.75 71 GLU A CA 1
ATOM 553 C C . GLU A 1 71 ? -9.222 -14.428 12.432 1.00 95.75 71 GLU A C 1
ATOM 555 O O . GLU A 1 71 ? -9.301 -14.410 13.659 1.00 95.75 71 GLU A O 1
ATOM 560 N N . LEU A 1 72 ? -9.219 -13.298 11.716 1.00 96.12 72 LEU A N 1
ATOM 561 C CA . LEU A 1 72 ? -9.327 -11.975 12.326 1.00 96.12 72 LEU A CA 1
ATOM 562 C C . LEU A 1 72 ? -10.634 -11.816 13.109 1.00 96.12 72 LEU A C 1
ATOM 564 O O . LEU A 1 72 ? -10.600 -11.273 14.212 1.00 96.12 72 LEU A O 1
ATOM 568 N N . ARG A 1 73 ? -11.767 -12.303 12.588 1.00 95.94 73 ARG A N 1
ATOM 569 C CA . ARG A 1 73 ? -13.041 -12.300 13.323 1.00 95.94 73 ARG A CA 1
ATOM 570 C C . ARG A 1 73 ? -12.896 -13.010 14.670 1.00 95.94 73 ARG A C 1
ATOM 572 O O . ARG A 1 73 ? -13.209 -12.406 15.691 1.00 95.94 73 ARG A O 1
ATOM 579 N N . LEU A 1 74 ? -12.330 -14.218 14.687 1.00 95.25 74 LEU A N 1
ATOM 580 C CA . LEU A 1 74 ? -12.098 -14.974 15.925 1.00 95.25 74 LEU A CA 1
ATOM 581 C C . LEU A 1 74 ? -11.227 -14.199 16.926 1.00 95.25 74 LEU A C 1
ATOM 583 O O . LEU A 1 74 ? -11.527 -14.179 18.121 1.00 95.25 74 LEU A O 1
ATOM 587 N N . GLN A 1 75 ? -10.176 -13.517 16.455 1.00 94.31 75 GLN A N 1
ATOM 588 C CA . GLN A 1 75 ? -9.335 -12.696 17.335 1.00 94.31 75 GLN A CA 1
ATOM 589 C C . GLN A 1 75 ? -10.089 -11.499 17.914 1.00 94.31 75 GLN A C 1
ATOM 591 O O . GLN A 1 75 ? -9.913 -11.174 19.086 1.00 94.31 75 GLN A O 1
ATOM 596 N N . LEU A 1 76 ? -10.908 -10.829 17.099 1.00 95.06 76 LEU A N 1
ATOM 597 C CA . LEU A 1 76 ? -11.691 -9.673 17.530 1.00 95.06 76 LEU A CA 1
ATOM 598 C C . LEU A 1 76 ? -12.769 -10.073 18.546 1.00 95.06 76 LEU A C 1
ATOM 600 O O . LEU A 1 76 ? -12.951 -9.358 19.532 1.00 95.06 76 LEU A O 1
ATOM 604 N N . ASP A 1 77 ? -13.422 -11.220 18.356 1.00 93.50 77 ASP A N 1
ATOM 605 C CA . ASP A 1 77 ? -14.459 -11.736 19.260 1.00 93.50 77 ASP A CA 1
ATOM 606 C C . ASP A 1 77 ? -13.886 -12.167 20.622 1.00 93.50 77 ASP A C 1
ATOM 608 O O . ASP A 1 77 ? -14.551 -12.059 21.654 1.00 93.50 77 ASP A O 1
ATOM 612 N N . ALA A 1 78 ? -12.624 -12.603 20.657 1.00 93.19 78 ALA A N 1
ATOM 613 C CA . ALA A 1 78 ? -11.934 -12.982 21.890 1.00 93.19 78 ALA A CA 1
ATOM 614 C C . ALA A 1 78 ? -11.476 -11.782 22.748 1.00 93.19 78 ALA A C 1
ATOM 616 O O . ALA A 1 78 ? -11.061 -11.959 23.902 1.00 93.19 78 ALA A O 1
ATOM 617 N N . CYS A 1 79 ? -11.525 -10.557 22.212 1.00 92.38 79 CYS A N 1
ATOM 618 C CA . CYS A 1 79 ? -11.062 -9.359 22.906 1.00 92.38 79 CYS A CA 1
ATOM 619 C C . CYS A 1 79 ? -11.976 -8.972 24.075 1.00 92.38 79 CYS A C 1
ATOM 621 O O . CYS A 1 79 ? -13.179 -8.751 23.933 1.00 92.38 79 CYS A O 1
ATOM 623 N N . LYS A 1 80 ? -11.378 -8.795 25.257 1.00 89.81 80 LYS A N 1
ATOM 624 C CA . LYS A 1 80 ? -12.114 -8.444 26.484 1.00 89.81 80 LYS A CA 1
ATOM 625 C C . LYS A 1 80 ? -12.279 -6.939 26.664 1.00 89.81 80 LYS A C 1
ATOM 627 O O . LYS A 1 80 ? -13.261 -6.499 27.266 1.00 89.81 80 LYS A O 1
ATOM 632 N N . SER A 1 81 ? -11.354 -6.146 26.129 1.00 90.19 81 SER A N 1
ATOM 633 C CA . SER A 1 81 ? -11.369 -4.687 26.209 1.00 90.19 81 SER A CA 1
ATOM 634 C C . SER A 1 81 ? -11.356 -4.034 24.824 1.00 90.19 81 SER A C 1
ATOM 636 O O . SER A 1 81 ? -10.964 -4.644 23.831 1.00 90.19 81 SER A O 1
ATOM 638 N N . ILE A 1 82 ? -11.764 -2.763 24.767 1.00 92.25 82 ILE A N 1
ATOM 639 C CA . ILE A 1 82 ? -11.711 -1.962 23.534 1.00 92.25 82 ILE A CA 1
ATOM 640 C C . ILE A 1 82 ? -10.261 -1.714 23.105 1.00 92.25 82 ILE A C 1
ATOM 642 O O . ILE A 1 82 ? -9.968 -1.723 21.914 1.00 92.25 82 ILE A O 1
ATOM 646 N N . PHE A 1 83 ? -9.339 -1.545 24.056 1.00 89.94 83 PHE A N 1
ATOM 647 C CA . PHE A 1 83 ? -7.922 -1.367 23.741 1.00 89.94 83 PHE A CA 1
ATOM 648 C C . PHE A 1 83 ? -7.318 -2.619 23.101 1.00 89.94 83 PHE A C 1
ATOM 650 O O . PHE A 1 83 ? -6.618 -2.489 22.098 1.00 89.94 83 PHE A O 1
ATOM 657 N N . ASP A 1 84 ? -7.641 -3.811 23.613 1.00 90.25 84 ASP A N 1
ATOM 658 C CA . ASP A 1 84 ? -7.214 -5.076 22.999 1.00 90.25 84 ASP A CA 1
ATOM 659 C C . ASP A 1 84 ? -7.789 -5.209 21.589 1.00 90.25 84 ASP A C 1
ATOM 661 O O . ASP A 1 84 ? -7.067 -5.523 20.647 1.00 90.25 84 ASP A O 1
ATOM 665 N N . TRP A 1 85 ? -9.073 -4.886 21.423 1.00 95.06 85 TRP A N 1
ATOM 666 C CA . TRP A 1 85 ? -9.745 -4.934 20.128 1.00 95.06 85 TRP A CA 1
ATOM 667 C C . TRP A 1 85 ? -9.079 -4.011 19.098 1.00 95.06 85 TRP A C 1
ATOM 669 O O . TRP A 1 85 ? -8.752 -4.441 17.991 1.00 95.06 85 TRP A O 1
ATOM 679 N N . ILE A 1 86 ? -8.800 -2.755 19.471 1.00 95.19 86 ILE A N 1
ATOM 680 C CA . ILE A 1 86 ? -8.097 -1.789 18.611 1.00 95.19 86 ILE A CA 1
ATOM 681 C C . ILE A 1 86 ? -6.677 -2.269 18.310 1.00 95.19 86 ILE A C 1
ATOM 683 O O . ILE A 1 86 ? -6.200 -2.132 17.184 1.00 95.19 86 ILE A O 1
ATOM 687 N N . HIS A 1 87 ? -5.990 -2.843 19.295 1.00 92.06 87 HIS A N 1
ATOM 688 C CA . HIS A 1 87 ? -4.651 -3.384 19.108 1.00 92.06 87 HIS A CA 1
ATOM 689 C C . HIS A 1 87 ? -4.637 -4.533 18.088 1.00 92.06 87 HIS A C 1
ATOM 691 O O . HIS A 1 87 ? -3.828 -4.498 17.154 1.00 92.06 87 HIS A O 1
ATOM 697 N N . VAL A 1 88 ? -5.565 -5.489 18.203 1.00 94.31 88 VAL A N 1
ATOM 698 C CA . VAL A 1 88 ? -5.746 -6.593 17.243 1.00 94.31 88 VAL A CA 1
ATOM 699 C C . VAL A 1 88 ? -6.048 -6.062 15.854 1.00 94.31 88 VAL A C 1
ATOM 701 O O . VAL A 1 88 ? -5.387 -6.457 14.894 1.00 94.31 88 VAL A O 1
ATOM 704 N N . TRP A 1 89 ? -6.987 -5.123 15.732 1.00 96.94 89 TRP A N 1
ATOM 705 C CA . TRP A 1 89 ? -7.282 -4.491 14.451 1.00 96.94 89 TRP A CA 1
ATOM 706 C C . TRP A 1 89 ? -6.038 -3.826 13.844 1.00 96.94 89 TRP A C 1
ATOM 708 O O . TRP A 1 89 ? -5.717 -4.035 12.676 1.00 96.94 89 TRP A O 1
ATOM 718 N N . ASN A 1 90 ? -5.288 -3.060 14.633 1.00 95.81 90 ASN A N 1
ATOM 719 C CA . ASN A 1 90 ? -4.118 -2.334 14.149 1.00 95.81 90 ASN A CA 1
ATOM 720 C C . ASN A 1 90 ? -2.994 -3.271 13.679 1.00 95.81 90 ASN A C 1
ATOM 722 O O . ASN A 1 90 ? -2.339 -2.991 12.670 1.00 95.81 90 ASN A O 1
ATOM 726 N N . ILE A 1 91 ? -2.752 -4.373 14.394 1.00 93.94 91 ILE A N 1
ATOM 727 C CA . ILE A 1 91 ? -1.703 -5.339 14.045 1.00 93.94 91 ILE A CA 1
ATOM 728 C C . ILE A 1 91 ? -2.151 -6.264 12.918 1.00 93.94 91 ILE A C 1
ATOM 730 O O . ILE A 1 91 ? -1.409 -6.442 11.953 1.00 93.94 91 ILE A O 1
ATOM 734 N N . TYR A 1 92 ? -3.335 -6.854 13.028 1.00 94.75 92 TYR A N 1
ATOM 735 C CA . TYR A 1 92 ? -3.812 -7.851 12.080 1.00 94.75 92 TYR A CA 1
ATOM 736 C C . TYR A 1 92 ? -4.594 -7.186 10.939 1.00 94.75 92 TYR A C 1
ATOM 738 O O . TYR A 1 92 ? -4.143 -7.191 9.793 1.00 94.75 92 TYR A O 1
ATOM 746 N N . GLY A 1 93 ? -5.722 -6.549 11.262 1.00 94.62 93 GLY A N 1
ATOM 747 C CA . GLY A 1 93 ? -6.651 -5.948 10.296 1.00 94.62 93 GLY A CA 1
ATOM 748 C C . GLY A 1 93 ? -6.035 -4.890 9.383 1.00 94.62 93 GLY A C 1
ATOM 749 O O . GLY A 1 93 ? -6.368 -4.837 8.202 1.00 94.62 93 GLY A O 1
ATOM 750 N N . ALA A 1 94 ? -5.105 -4.087 9.897 1.00 95.38 94 ALA A N 1
ATOM 751 C CA . ALA A 1 94 ? -4.370 -3.109 9.105 1.00 95.38 94 ALA A CA 1
ATOM 752 C C . ALA A 1 94 ? -2.985 -3.632 8.692 1.00 95.38 94 ALA A C 1
ATOM 754 O O . ALA A 1 94 ? -2.734 -3.878 7.514 1.00 95.38 94 ALA A O 1
ATOM 755 N N . ARG A 1 95 ? -2.061 -3.812 9.646 1.00 94.81 95 ARG A N 1
ATOM 756 C CA . ARG A 1 95 ? -0.637 -4.011 9.326 1.00 94.81 95 ARG A CA 1
ATOM 757 C C . ARG A 1 95 ? -0.330 -5.353 8.654 1.00 94.81 95 ARG A C 1
ATOM 759 O O . ARG A 1 95 ? 0.419 -5.368 7.680 1.00 94.81 95 ARG A O 1
ATOM 766 N N . PHE A 1 96 ? -0.849 -6.469 9.161 1.00 95.38 96 PHE A N 1
ATOM 767 C CA . PHE A 1 96 ? -0.565 -7.792 8.596 1.00 95.38 96 PHE A CA 1
ATOM 768 C C . PHE A 1 96 ? -1.106 -7.919 7.171 1.00 95.38 96 PHE A C 1
ATOM 770 O O . PHE A 1 96 ? -0.362 -8.343 6.286 1.00 95.38 96 PHE A O 1
ATOM 777 N N . PHE A 1 97 ? -2.351 -7.500 6.929 1.00 96.56 97 PHE A N 1
ATOM 778 C CA . PHE A 1 97 ? -2.913 -7.492 5.579 1.00 96.56 97 PHE A CA 1
ATOM 779 C C . PHE A 1 97 ? -2.096 -6.605 4.635 1.00 96.56 97 PHE A C 1
ATOM 781 O O . PHE A 1 97 ? -1.642 -7.098 3.605 1.00 96.56 97 PHE A O 1
ATOM 788 N N . SER A 1 98 ? -1.799 -5.355 5.015 1.00 94.94 98 SER A N 1
ATOM 789 C CA . SER A 1 98 ? -0.986 -4.450 4.184 1.00 94.94 98 SER A CA 1
ATOM 790 C C . SER A 1 98 ? 0.380 -5.041 3.833 1.00 94.94 98 SER A C 1
ATOM 792 O O . SER A 1 98 ? 0.808 -4.974 2.685 1.00 94.94 98 SER A O 1
ATOM 794 N N . ASN A 1 99 ? 1.059 -5.669 4.797 1.00 94.44 99 ASN A N 1
ATOM 795 C CA . ASN A 1 99 ? 2.369 -6.276 4.561 1.00 94.44 99 ASN A CA 1
ATOM 796 C C . ASN A 1 99 ? 2.305 -7.468 3.597 1.00 94.44 99 ASN A C 1
ATOM 798 O O . ASN A 1 99 ? 3.227 -7.661 2.807 1.00 94.44 99 ASN A O 1
ATOM 802 N N . ASN A 1 100 ? 1.233 -8.260 3.659 1.00 95.88 100 ASN A N 1
ATOM 803 C CA . ASN A 1 100 ? 1.054 -9.433 2.807 1.00 95.88 100 ASN A CA 1
ATOM 804 C C . ASN A 1 100 ? 0.445 -9.099 1.437 1.00 95.88 100 ASN A C 1
ATOM 806 O O . ASN A 1 100 ? 0.527 -9.926 0.533 1.00 95.88 100 ASN A O 1
ATOM 810 N N . PHE A 1 101 ? -0.117 -7.902 1.244 1.00 95.56 101 PHE A N 1
ATOM 811 C CA . PHE A 1 101 ? -0.546 -7.419 -0.074 1.00 95.56 101 PHE A CA 1
ATOM 812 C C . PHE A 1 101 ? 0.587 -6.877 -0.939 1.00 95.56 101 PHE A C 1
ATOM 814 O O . PHE A 1 101 ? 0.374 -6.651 -2.122 1.00 95.56 101 PHE A O 1
ATOM 821 N N . GLY A 1 102 ? 1.786 -6.717 -0.387 1.00 91.50 102 GLY A N 1
ATOM 822 C CA . GLY A 1 102 ? 2.927 -6.179 -1.119 1.00 91.50 102 GLY A CA 1
ATOM 823 C C . GLY A 1 102 ? 3.051 -4.689 -0.932 1.00 91.50 102 GLY A C 1
ATOM 824 O O . GLY A 1 102 ? 2.072 -3.950 -0.881 1.00 91.50 102 GLY A O 1
ATOM 825 N N . LYS A 1 103 ? 4.301 -4.246 -0.795 1.00 90.44 103 LYS A N 1
ATOM 826 C CA . LYS A 1 103 ? 4.584 -2.821 -0.758 1.00 90.44 103 LYS A CA 1
ATOM 827 C C . LYS A 1 103 ? 4.299 -2.229 -2.139 1.00 90.44 103 LYS A C 1
ATOM 829 O O . LYS A 1 103 ? 4.818 -2.761 -3.124 1.00 90.44 103 LYS A O 1
ATOM 834 N N . PRO A 1 104 ? 3.524 -1.137 -2.222 1.00 92.31 104 PRO A N 1
ATOM 835 C CA . PRO A 1 104 ? 3.311 -0.440 -3.477 1.00 92.31 104 PRO A CA 1
ATOM 836 C C . PRO A 1 104 ? 4.644 -0.034 -4.109 1.00 92.31 104 PRO A C 1
ATOM 838 O O . PRO A 1 104 ? 5.509 0.545 -3.457 1.00 92.31 104 PRO A O 1
ATOM 841 N N . ALA A 1 105 ? 4.795 -0.337 -5.391 1.00 93.50 105 ALA A N 1
ATOM 842 C CA . ALA A 1 105 ? 5.954 0.010 -6.197 1.00 93.50 105 ALA A CA 1
ATOM 843 C C . ALA A 1 105 ? 5.483 0.356 -7.608 1.00 93.50 105 ALA A C 1
ATOM 845 O O . ALA A 1 105 ? 4.421 -0.096 -8.053 1.00 93.50 105 ALA A O 1
ATOM 846 N N . ASN A 1 106 ? 6.289 1.122 -8.336 1.00 94.88 106 ASN A N 1
ATOM 847 C CA . ASN A 1 106 ? 5.955 1.536 -9.696 1.00 94.88 106 ASN A CA 1
ATOM 848 C C . ASN A 1 106 ? 5.745 0.369 -10.665 1.00 94.88 106 ASN A C 1
ATOM 850 O O . ASN A 1 106 ? 5.036 0.543 -11.645 1.00 94.88 106 ASN A O 1
ATOM 854 N N . SER A 1 107 ? 6.320 -0.803 -10.397 1.00 93.75 107 SER A N 1
ATOM 855 C CA . SER A 1 107 ? 6.114 -2.035 -11.168 1.00 93.75 107 SER A CA 1
ATOM 856 C C . SER A 1 107 ? 4.705 -2.615 -11.038 1.00 93.75 107 SER A C 1
ATOM 858 O O . SER A 1 107 ? 4.211 -3.221 -11.986 1.00 93.75 107 SER A O 1
ATOM 860 N N . PHE A 1 108 ? 4.034 -2.411 -9.902 1.00 93.12 108 PHE A N 1
ATOM 861 C CA . PHE A 1 108 ? 2.639 -2.814 -9.716 1.00 93.12 108 PHE A CA 1
ATOM 862 C C . PHE A 1 108 ? 1.664 -1.796 -10.319 1.00 93.12 108 PHE A C 1
ATOM 864 O O . PHE A 1 108 ? 0.647 -2.166 -10.910 1.00 93.12 108 PHE A O 1
ATOM 871 N N . GLY A 1 109 ? 2.002 -0.514 -10.180 1.00 93.62 109 GLY A N 1
ATOM 872 C CA . GLY A 1 109 ? 1.226 0.615 -10.675 1.00 93.62 109 GLY A CA 1
ATOM 873 C C . GLY A 1 109 ? -0.086 0.872 -9.925 1.00 93.62 109 GLY A C 1
ATOM 874 O O . GLY A 1 109 ? -0.411 0.208 -8.939 1.00 93.62 109 GLY A O 1
ATOM 875 N N . LEU A 1 110 ? -0.857 1.850 -10.407 1.00 94.44 110 LEU A N 1
ATOM 876 C CA . LEU A 1 110 ? -2.089 2.316 -9.752 1.00 94.44 110 LEU A CA 1
ATOM 877 C C . LEU A 1 110 ? -3.152 1.217 -9.597 1.00 94.44 110 LEU A C 1
ATOM 879 O O . LEU A 1 110 ? -3.788 1.125 -8.552 1.00 94.44 110 LEU A O 1
ATOM 883 N N . ALA A 1 111 ? -3.277 0.321 -10.581 1.00 93.88 111 ALA A N 1
ATOM 884 C CA . ALA A 1 111 ? -4.252 -0.773 -10.542 1.00 93.88 111 ALA A CA 1
ATOM 885 C C . ALA A 1 111 ? -4.096 -1.679 -9.305 1.00 93.88 111 ALA A C 1
ATOM 887 O O . ALA A 1 111 ? -5.069 -2.247 -8.812 1.00 93.88 111 ALA A O 1
ATOM 888 N N . HIS A 1 112 ? -2.873 -1.819 -8.790 1.00 95.12 112 HIS A N 1
ATOM 889 C CA . HIS A 1 112 ? -2.629 -2.566 -7.565 1.00 95.12 112 HIS A CA 1
ATOM 890 C C . HIS A 1 112 ? -3.116 -1.809 -6.326 1.00 95.12 112 HIS A C 1
ATOM 892 O O . HIS A 1 112 ? -3.759 -2.411 -5.472 1.00 95.12 112 HIS A O 1
ATOM 898 N N . VAL A 1 113 ? -2.894 -0.493 -6.250 1.00 95.81 113 VAL A N 1
ATOM 899 C CA . VAL A 1 113 ? -3.428 0.347 -5.162 1.00 95.81 113 VAL A CA 1
ATOM 900 C C . VAL A 1 113 ? -4.954 0.283 -5.135 1.00 95.81 113 VAL A C 1
ATOM 902 O O . VAL A 1 113 ? -5.527 0.066 -4.067 1.00 95.81 113 VAL A O 1
ATOM 905 N N . ASP A 1 114 ? -5.609 0.356 -6.296 1.00 95.94 114 ASP A N 1
ATOM 906 C CA . ASP A 1 114 ? -7.065 0.199 -6.402 1.00 95.94 114 ASP A CA 1
ATOM 907 C C . ASP A 1 114 ? -7.529 -1.170 -5.886 1.00 95.94 114 ASP A C 1
ATOM 909 O O . ASP A 1 114 ? -8.505 -1.269 -5.141 1.00 95.94 114 ASP A O 1
ATOM 913 N N . MET A 1 115 ? -6.799 -2.235 -6.224 1.00 96.38 115 MET A N 1
ATOM 914 C CA . MET A 1 115 ? -7.086 -3.588 -5.751 1.00 96.38 115 MET A CA 1
ATOM 915 C C . MET A 1 115 ? -6.912 -3.723 -4.227 1.00 96.38 115 MET A C 1
ATOM 917 O O . MET A 1 115 ? -7.712 -4.409 -3.583 1.00 96.38 115 MET A O 1
ATOM 921 N N . LEU A 1 116 ? -5.918 -3.056 -3.630 1.00 96.88 116 LEU A N 1
ATOM 922 C CA . LEU A 1 116 ? -5.739 -3.000 -2.174 1.00 96.88 116 LEU A CA 1
ATOM 923 C C . LEU A 1 116 ? -6.901 -2.254 -1.507 1.00 96.88 116 LEU A C 1
ATOM 925 O O . LEU A 1 116 ? -7.491 -2.780 -0.563 1.00 96.88 116 LEU A O 1
ATOM 929 N N . LEU A 1 117 ? -7.270 -1.073 -2.017 1.00 96.88 117 LEU A N 1
ATOM 930 C CA . LEU A 1 117 ? -8.403 -0.283 -1.515 1.00 96.88 117 LEU A CA 1
ATOM 931 C C . LEU A 1 117 ? -9.705 -1.101 -1.555 1.00 96.88 117 LEU A C 1
ATOM 933 O O . LEU A 1 117 ? -10.409 -1.201 -0.548 1.00 96.88 117 LEU A O 1
ATOM 937 N N . GLN A 1 118 ? -9.996 -1.749 -2.686 1.00 97.31 118 GLN A N 1
ATOM 938 C CA . GLN A 1 118 ? -11.171 -2.613 -2.841 1.00 97.31 118 GLN A CA 1
ATOM 939 C C . GLN A 1 118 ? -11.136 -3.810 -1.885 1.00 97.31 118 GLN A C 1
ATOM 941 O O . GLN A 1 118 ? -12.154 -4.155 -1.284 1.00 97.31 118 GLN A O 1
ATOM 946 N N . THR A 1 119 ? -9.968 -4.429 -1.703 1.00 97.81 119 THR A N 1
ATOM 947 C CA . THR A 1 119 ? -9.824 -5.577 -0.800 1.00 97.81 119 THR A CA 1
ATOM 948 C C . THR A 1 119 ? -10.030 -5.166 0.656 1.00 97.81 119 THR A C 1
ATOM 950 O O . THR A 1 119 ? -10.766 -5.843 1.369 1.00 97.81 119 THR A O 1
ATOM 953 N N . PHE A 1 120 ? -9.477 -4.035 1.103 1.00 97.25 120 PHE A N 1
ATOM 954 C CA . PHE A 1 120 ? -9.724 -3.529 2.457 1.00 97.25 120 PHE A CA 1
ATOM 955 C C . PHE A 1 120 ? -11.187 -3.147 2.689 1.00 97.25 120 PHE A C 1
ATOM 957 O O . PHE A 1 120 ? -11.729 -3.449 3.755 1.00 97.25 120 PHE A O 1
ATOM 964 N N . ALA A 1 121 ? -11.849 -2.546 1.697 1.00 95.88 121 ALA A N 1
ATOM 965 C CA . ALA A 1 121 ? -13.285 -2.285 1.763 1.00 95.88 121 ALA A CA 1
ATOM 966 C C . ALA A 1 121 ? -14.083 -3.593 1.904 1.00 95.88 121 ALA A C 1
ATOM 968 O O . ALA A 1 121 ? -14.967 -3.688 2.755 1.00 95.88 121 ALA A O 1
ATOM 969 N N . ARG A 1 122 ? -13.719 -4.638 1.145 1.00 96.25 122 ARG A N 1
ATOM 970 C CA . ARG A 1 122 ? -14.329 -5.974 1.241 1.00 96.25 122 ARG A CA 1
ATOM 971 C C . ARG A 1 122 ? -14.107 -6.621 2.611 1.00 96.25 122 ARG A C 1
ATOM 973 O O . ARG A 1 122 ? -15.048 -7.187 3.160 1.00 96.25 122 ARG A O 1
ATOM 980 N N . ILE A 1 123 ? -12.897 -6.523 3.169 1.00 96.75 123 ILE A N 1
ATOM 981 C CA . ILE A 1 123 ? -12.568 -7.029 4.512 1.00 96.75 123 ILE A CA 1
ATOM 982 C C . ILE A 1 123 ? -13.467 -6.366 5.561 1.00 96.75 123 ILE A C 1
ATOM 984 O O . ILE A 1 123 ? -14.106 -7.070 6.342 1.00 96.75 123 ILE A O 1
ATOM 988 N N . GLN A 1 124 ? -13.571 -5.031 5.558 1.00 95.69 124 GLN A N 1
ATOM 989 C CA . GLN A 1 124 ? -14.429 -4.321 6.515 1.00 95.69 124 GLN A CA 1
ATOM 990 C C . GLN A 1 124 ? -15.908 -4.658 6.331 1.00 95.69 124 GLN A C 1
ATOM 992 O O . GLN A 1 124 ? -16.588 -4.929 7.318 1.00 95.69 124 GLN A O 1
ATOM 997 N N . ALA A 1 125 ? -16.390 -4.721 5.087 1.00 94.12 125 ALA A N 1
ATOM 998 C CA . ALA A 1 125 ? -17.770 -5.098 4.802 1.00 94.12 125 ALA A CA 1
ATOM 999 C C . ALA A 1 125 ? -18.095 -6.508 5.318 1.00 94.12 125 ALA A C 1
ATOM 1001 O O . ALA A 1 125 ? -19.155 -6.712 5.902 1.00 94.12 125 ALA A O 1
ATOM 1002 N N . LYS A 1 126 ? -17.176 -7.472 5.158 1.00 95.00 126 LYS A N 1
ATOM 1003 C CA . LYS A 1 126 ? -17.355 -8.833 5.678 1.00 95.00 126 LYS A CA 1
ATOM 1004 C C . LYS A 1 126 ? -17.338 -8.882 7.201 1.00 95.00 126 LYS A C 1
ATOM 1006 O O . LYS A 1 126 ? -18.199 -9.537 7.778 1.00 95.00 126 LYS A O 1
ATOM 1011 N N . LEU A 1 127 ? -16.377 -8.223 7.847 1.00 95.38 127 LEU A N 1
ATOM 1012 C CA . LEU A 1 127 ? -16.228 -8.267 9.305 1.00 95.38 127 LEU A CA 1
ATOM 1013 C C . LEU A 1 127 ? -17.351 -7.526 10.031 1.00 95.38 127 LEU A C 1
ATOM 1015 O O . LEU A 1 127 ? -17.849 -8.016 11.040 1.00 95.38 127 LEU A O 1
ATOM 1019 N N . PHE A 1 128 ? -17.763 -6.373 9.505 1.00 95.12 128 PHE A N 1
ATOM 1020 C CA . PHE A 1 128 ? -18.581 -5.394 10.222 1.00 95.12 128 PHE A CA 1
ATOM 1021 C C . PHE A 1 128 ? -19.970 -5.193 9.607 1.00 95.12 128 PHE A C 1
ATOM 1023 O O . PHE A 1 128 ? -20.614 -4.174 9.850 1.00 95.12 128 PHE A O 1
ATOM 1030 N N . ALA A 1 129 ? -20.465 -6.151 8.816 1.00 91.19 129 ALA A N 1
ATOM 1031 C CA . ALA A 1 129 ? -21.788 -6.071 8.188 1.00 91.19 129 ALA A CA 1
ATOM 1032 C C . ALA A 1 129 ? -22.916 -5.754 9.193 1.00 91.19 129 ALA A C 1
ATOM 1034 O O . ALA A 1 129 ? -23.805 -4.964 8.889 1.00 91.19 129 ALA A O 1
ATOM 1035 N N . GLY A 1 130 ? -22.855 -6.324 10.404 1.00 87.19 130 GLY A N 1
ATOM 1036 C CA . GLY A 1 130 ? -23.869 -6.134 11.450 1.00 87.19 130 GLY A CA 1
ATOM 1037 C C . GLY A 1 130 ? -23.851 -4.765 12.140 1.00 87.19 130 GLY A C 1
ATOM 1038 O O . GLY A 1 130 ? -24.811 -4.410 12.812 1.00 87.19 130 GLY A O 1
ATOM 1039 N N . THR A 1 131 ? -22.785 -3.985 11.969 1.00 84.75 131 THR A N 1
ATOM 1040 C CA . THR A 1 131 ? -22.536 -2.720 12.684 1.00 84.75 131 THR A CA 1
ATOM 1041 C C . THR A 1 131 ? -22.369 -1.542 11.724 1.00 84.75 131 THR A C 1
ATOM 1043 O O . THR A 1 131 ? -21.755 -0.537 12.064 1.00 84.75 131 THR A O 1
ATOM 1046 N N . GLY A 1 132 ? -22.905 -1.642 10.504 1.00 78.69 132 GLY A N 1
ATOM 1047 C CA . GLY A 1 132 ? -22.848 -0.566 9.507 1.00 78.69 132 GLY A CA 1
ATOM 1048 C C . GLY A 1 132 ? -21.615 -0.598 8.597 1.00 78.69 132 GLY A C 1
ATOM 1049 O O . GLY A 1 132 ? -21.300 0.404 7.961 1.00 78.69 132 GLY A O 1
ATOM 1050 N N . GLY A 1 133 ? -20.913 -1.732 8.524 1.00 84.94 133 GLY A N 1
ATOM 1051 C CA . GLY A 1 133 ? -19.913 -2.025 7.492 1.00 84.94 133 GLY A CA 1
ATOM 1052 C C . GLY A 1 133 ? -18.539 -1.385 7.689 1.00 84.94 133 GLY A C 1
ATOM 1053 O O . GLY A 1 133 ? -17.720 -1.447 6.775 1.00 84.94 133 GLY A O 1
ATOM 1054 N N . SER A 1 134 ? -18.264 -0.777 8.848 1.00 91.69 134 SER A N 1
ATOM 1055 C CA . SER A 1 134 ? -16.987 -0.106 9.108 1.00 91.69 134 SER A CA 1
ATOM 1056 C C . SER A 1 134 ? -16.423 -0.393 10.501 1.00 91.69 134 SER A C 1
ATOM 1058 O O . SER A 1 134 ? -17.141 -0.685 11.466 1.00 91.69 134 SER A O 1
ATOM 1060 N N . VAL A 1 135 ? -15.100 -0.263 10.609 1.00 95.38 135 VAL A N 1
ATOM 1061 C CA . VAL A 1 135 ? -14.378 -0.389 11.883 1.00 95.38 135 VAL A CA 1
ATOM 1062 C C . VAL A 1 135 ? -14.808 0.690 12.889 1.00 95.38 135 VAL A C 1
ATOM 1064 O O . VAL A 1 135 ? -14.930 0.413 14.081 1.00 95.38 135 VAL A O 1
ATOM 1067 N N . THR A 1 136 ? -15.084 1.914 12.423 1.00 95.25 136 THR A N 1
ATOM 1068 C CA . THR A 1 136 ? -15.469 3.034 13.292 1.00 95.25 136 THR A CA 1
ATOM 1069 C C . THR A 1 136 ? -16.879 2.863 13.822 1.00 95.25 136 THR A C 1
ATOM 1071 O O . THR A 1 136 ? -17.094 3.070 15.013 1.00 95.25 136 THR A O 1
ATOM 1074 N N . SER A 1 137 ? -17.826 2.443 12.981 1.00 94.56 137 SER A N 1
ATOM 1075 C CA . SER A 1 137 ? -19.206 2.191 13.401 1.00 94.56 137 SER A CA 1
ATOM 1076 C C . SER A 1 137 ? -19.271 1.076 14.448 1.00 94.56 137 SER A C 1
ATOM 1078 O O . SER A 1 137 ? -19.930 1.238 15.473 1.00 94.56 137 SER A O 1
ATOM 1080 N N . THR A 1 138 ? -18.495 0.003 14.260 1.00 95.62 138 THR A N 1
ATOM 1081 C CA . THR A 1 138 ? -18.358 -1.082 15.248 1.00 95.62 138 THR A CA 1
ATOM 1082 C C . THR A 1 138 ? -17.832 -0.571 16.585 1.00 95.62 138 THR A C 1
ATOM 1084 O O . THR A 1 138 ? -18.421 -0.845 17.627 1.00 95.62 138 THR A O 1
ATOM 1087 N N . LEU A 1 139 ? -16.757 0.222 16.574 1.00 95.69 139 LEU A N 1
ATOM 1088 C CA . LEU A 1 139 ? -16.185 0.774 17.803 1.00 95.69 139 LEU A CA 1
ATOM 1089 C C . LEU A 1 139 ? -17.115 1.757 18.510 1.00 95.69 139 LEU A C 1
ATOM 1091 O O . LEU A 1 139 ? -17.188 1.738 19.737 1.00 95.69 139 LEU A O 1
ATOM 1095 N N . LYS A 1 140 ? -17.831 2.601 17.761 1.00 95.56 140 LYS A N 1
ATOM 1096 C CA . LYS A 1 140 ? -18.841 3.499 18.333 1.00 95.56 140 LYS A CA 1
ATOM 1097 C C . LYS A 1 140 ? -19.935 2.697 19.029 1.00 95.56 140 LYS A C 1
ATOM 1099 O O . LYS A 1 140 ? -20.215 2.985 20.185 1.00 95.56 140 LYS A O 1
ATOM 1104 N N . GLN A 1 141 ? -20.457 1.650 18.383 1.00 94.81 141 GLN A N 1
ATOM 1105 C CA . GLN A 1 141 ? -21.446 0.757 18.991 1.00 94.81 141 GLN A CA 1
ATOM 1106 C C . GLN A 1 141 ? -20.905 0.107 20.272 1.00 94.81 141 GLN A C 1
ATOM 1108 O O . GLN A 1 141 ? -21.544 0.190 21.313 1.00 94.81 141 GLN A O 1
ATOM 1113 N N . MET A 1 142 ? -19.685 -0.444 20.244 1.00 94.69 142 MET A N 1
ATOM 1114 C CA . MET A 1 142 ? -19.055 -1.035 21.434 1.00 94.69 142 MET A CA 1
ATOM 1115 C C . MET A 1 142 ? -18.893 -0.033 22.586 1.00 94.69 142 MET A C 1
ATOM 1117 O O . MET A 1 142 ? -19.057 -0.400 23.750 1.00 94.69 142 MET A O 1
ATOM 1121 N N . LEU A 1 143 ? -18.537 1.219 22.283 1.00 95.19 143 LEU A N 1
ATOM 1122 C CA . LEU A 1 143 ? -18.411 2.288 23.276 1.00 95.19 143 LEU A CA 1
ATOM 1123 C C . LEU A 1 143 ? -19.781 2.692 23.838 1.00 95.19 143 LEU A C 1
ATOM 1125 O O . LEU A 1 143 ? -19.906 2.884 25.048 1.00 95.19 143 LEU A O 1
ATOM 1129 N N . THR A 1 144 ? -20.805 2.771 22.988 1.00 95.44 144 THR A N 1
ATOM 1130 C CA . THR A 1 144 ? -22.187 3.023 23.403 1.00 95.44 144 THR A CA 1
ATOM 1131 C C . THR A 1 144 ? -22.711 1.907 24.303 1.00 95.44 144 THR A C 1
ATOM 1133 O O . THR A 1 144 ? -23.193 2.198 25.392 1.00 95.44 144 THR A O 1
ATOM 1136 N N . ASP A 1 145 ? -22.550 0.642 23.919 1.00 94.62 145 ASP A N 1
ATOM 1137 C CA . ASP A 1 145 ? -23.081 -0.498 24.676 1.00 94.62 145 ASP A CA 1
ATOM 1138 C C . ASP A 1 145 ? -22.413 -0.649 26.047 1.00 94.62 145 ASP A C 1
ATOM 1140 O O . ASP A 1 145 ? -23.065 -0.987 27.034 1.00 94.62 145 ASP A O 1
ATOM 1144 N N . ARG A 1 146 ? -21.100 -0.398 26.128 1.00 95.06 146 ARG A N 1
ATOM 1145 C CA . ARG A 1 146 ? -20.330 -0.584 27.368 1.00 95.06 146 ARG A CA 1
ATOM 1146 C C . ARG A 1 146 ? -20.373 0.618 28.304 1.00 95.06 146 ARG A C 1
ATOM 1148 O O . ARG A 1 146 ? -20.290 0.428 29.515 1.00 95.06 146 ARG A O 1
ATOM 1155 N N . PHE A 1 147 ? -20.440 1.835 27.764 1.00 94.75 147 PHE A N 1
ATOM 1156 C CA . PHE A 1 147 ? -20.265 3.067 28.544 1.00 94.75 147 PHE A CA 1
ATOM 1157 C C . PHE A 1 147 ? -21.401 4.084 28.381 1.00 94.75 147 PHE A C 1
ATOM 1159 O O . PHE A 1 147 ? -21.368 5.126 29.029 1.00 94.75 147 PHE A O 1
ATOM 1166 N N . GLY A 1 148 ? -22.393 3.824 27.525 1.00 94.31 148 GLY A N 1
ATOM 1167 C CA . GLY A 1 148 ? -23.524 4.728 27.291 1.00 94.31 148 GLY A CA 1
ATOM 1168 C C . GLY A 1 148 ? -23.179 6.002 26.510 1.00 94.31 148 GLY A C 1
ATOM 1169 O O . GLY A 1 148 ? -23.975 6.936 26.490 1.00 94.31 148 GLY A O 1
ATOM 1170 N N . VAL A 1 149 ? -22.002 6.073 25.875 1.00 91.75 149 VAL A N 1
ATOM 1171 C CA . VAL A 1 149 ? -21.542 7.260 25.133 1.00 91.75 149 VAL A CA 1
ATOM 1172 C C . VAL A 1 149 ? -21.926 7.139 23.657 1.00 91.75 149 VAL A C 1
ATOM 1174 O O . VAL A 1 149 ? -21.494 6.203 22.988 1.00 91.75 149 VAL A O 1
ATOM 1177 N N . THR A 1 150 ? -22.714 8.082 23.134 1.00 89.81 150 THR A N 1
ATOM 1178 C CA . THR A 1 150 ? -23.312 8.001 21.784 1.00 89.81 150 THR A CA 1
ATOM 1179 C C . THR A 1 150 ? -22.714 8.980 20.766 1.00 89.81 150 THR A C 1
ATOM 1181 O O . THR A 1 150 ? -22.537 8.624 19.603 1.00 89.81 150 THR A O 1
ATOM 1184 N N . ASP A 1 151 ? -22.347 10.197 21.174 1.00 90.56 151 ASP A N 1
ATOM 1185 C CA . ASP A 1 151 ? -21.835 11.246 20.273 1.00 90.56 151 ASP A CA 1
ATOM 1186 C C . ASP A 1 151 ? -20.298 11.241 20.181 1.00 90.56 151 ASP A C 1
ATOM 1188 O O . ASP A 1 151 ? -19.609 12.162 20.623 1.00 90.56 151 ASP A O 1
ATOM 1192 N N . ILE A 1 152 ? -19.739 10.156 19.634 1.00 92.62 152 ILE A N 1
ATOM 1193 C CA . ILE A 1 152 ? -18.284 9.969 19.526 1.00 92.62 152 ILE A CA 1
ATOM 1194 C C . ILE A 1 152 ? -17.793 10.438 18.144 1.00 92.62 152 ILE A C 1
ATOM 1196 O O . ILE A 1 152 ? -18.119 9.806 17.129 1.00 92.62 152 ILE A O 1
ATOM 1200 N N . PRO A 1 153 ? -16.969 11.503 18.058 1.00 94.56 153 PRO A N 1
ATOM 1201 C CA . PRO A 1 153 ? -16.402 11.940 16.787 1.00 94.56 153 PRO A CA 1
ATOM 1202 C C . PRO A 1 153 ? -15.361 10.934 16.281 1.00 94.56 153 PRO A C 1
ATOM 1204 O O . PRO A 1 153 ? -14.573 10.391 17.049 1.00 94.56 153 PRO A O 1
ATOM 1207 N N . GLU A 1 154 ? -15.296 10.706 14.967 1.00 94.19 154 GLU A N 1
ATOM 1208 C CA . GLU A 1 154 ? -14.315 9.766 14.392 1.00 94.19 154 GLU A CA 1
ATOM 1209 C C . GLU A 1 154 ? -12.865 10.184 14.638 1.00 94.19 154 GLU A C 1
ATOM 1211 O O . GLU A 1 154 ? -11.998 9.327 14.814 1.00 94.19 154 GLU A O 1
ATOM 1216 N N . GLY A 1 155 ? -12.611 11.493 14.720 1.00 94.69 155 GLY A N 1
ATOM 1217 C CA . GLY A 1 155 ? -11.300 12.015 15.080 1.00 94.69 155 GLY A CA 1
ATOM 1218 C C . GLY A 1 155 ? -10.818 11.491 16.433 1.00 94.69 155 GLY A C 1
ATOM 1219 O O . GLY A 1 155 ? -9.643 11.174 16.552 1.00 94.69 155 GLY A O 1
ATOM 1220 N N . TYR A 1 156 ? -11.704 11.276 17.415 1.00 94.31 156 TYR A N 1
ATOM 1221 C CA . TYR A 1 156 ? -11.329 10.661 18.696 1.00 94.31 156 TYR A CA 1
ATOM 1222 C C . TYR A 1 156 ? -10.802 9.230 18.521 1.00 94.31 156 TYR A C 1
ATOM 1224 O O . TYR A 1 156 ? -9.818 8.852 19.154 1.00 94.31 156 TYR A O 1
ATOM 1232 N N . LEU A 1 157 ? -11.401 8.444 17.622 1.00 96.12 157 LEU A N 1
ATOM 1233 C CA . LEU A 1 157 ? -10.971 7.068 17.363 1.00 96.12 157 LEU A CA 1
ATOM 1234 C C . LEU A 1 157 ? -9.588 7.029 16.697 1.00 96.12 157 LEU A C 1
ATOM 1236 O O . LEU A 1 157 ? -8.730 6.245 17.099 1.00 96.12 157 LEU A O 1
ATOM 1240 N N . TYR A 1 158 ? -9.361 7.880 15.695 1.00 96.56 158 TYR A N 1
ATOM 1241 C CA . TYR A 1 158 ? -8.138 7.858 14.885 1.00 96.56 158 TYR A CA 1
ATOM 1242 C C . TYR A 1 158 ? -6.985 8.701 15.438 1.00 96.56 158 TYR A C 1
ATOM 1244 O O . TYR A 1 158 ? -5.828 8.435 15.101 1.00 96.56 158 TYR A O 1
ATOM 1252 N N . PHE A 1 159 ? -7.262 9.732 16.243 1.00 94.19 159 PHE A N 1
ATOM 1253 C CA . PHE A 1 159 ? -6.219 10.624 16.743 1.00 94.19 159 PHE A CA 1
ATOM 1254 C C . PHE A 1 159 ? -5.181 9.854 17.563 1.00 94.19 159 PHE A C 1
ATOM 1256 O O . PHE A 1 159 ? -5.525 8.906 18.276 1.00 94.19 159 PHE A O 1
ATOM 1263 N N . PRO A 1 160 ? -3.902 10.270 17.503 1.00 90.62 160 PRO A N 1
ATOM 1264 C CA . PRO A 1 160 ? -2.872 9.666 18.327 1.00 90.62 160 PRO A CA 1
ATOM 1265 C C . PRO A 1 160 ? -3.229 9.747 19.813 1.00 90.62 160 PRO A C 1
ATOM 1267 O O . PRO A 1 160 ? -3.721 10.770 20.293 1.00 90.62 160 PRO A O 1
ATOM 1270 N N . MET A 1 161 ? -2.851 8.723 20.576 1.00 86.94 161 MET A N 1
ATOM 1271 C CA . MET A 1 161 ? -3.000 8.735 22.037 1.00 86.94 161 MET A CA 1
ATOM 1272 C C . MET A 1 161 ? -2.268 9.902 22.702 1.00 86.94 161 MET A C 1
ATOM 1274 O O . MET A 1 161 ? -2.726 10.420 23.713 1.00 86.94 161 MET A O 1
ATOM 1278 N N . SER A 1 162 ? -1.179 10.401 22.107 1.00 84.38 162 SER A N 1
ATOM 1279 C CA . SER A 1 162 ? -0.482 11.604 22.586 1.00 84.38 162 SER A CA 1
ATOM 1280 C C . SER A 1 162 ? -1.321 12.890 22.525 1.00 84.38 162 SER A C 1
ATOM 1282 O O . SER A 1 162 ? -0.894 13.907 23.072 1.00 84.38 162 SER A O 1
ATOM 1284 N N . MET A 1 163 ? -2.458 12.853 21.824 1.00 87.12 163 MET A N 1
ATOM 1285 C CA . MET A 1 163 ? -3.475 13.908 21.728 1.00 87.12 163 MET A CA 1
ATOM 1286 C C . MET A 1 163 ? -4.795 13.496 22.404 1.00 87.12 163 MET A C 1
ATOM 1288 O O . MET A 1 163 ? -5.791 14.200 22.276 1.00 87.12 163 MET A O 1
ATOM 1292 N N . GLY A 1 164 ? -4.813 12.365 23.117 1.00 87.50 164 GLY A N 1
ATOM 1293 C CA . GLY A 1 164 ? -5.985 11.841 23.818 1.00 87.50 164 GLY A CA 1
ATOM 1294 C C . GLY A 1 164 ? -6.960 11.025 22.965 1.00 87.50 164 GLY A C 1
ATOM 1295 O O . GLY A 1 164 ? -8.048 10.732 23.446 1.00 87.50 164 GLY A O 1
ATOM 1296 N N . GLY A 1 165 ? -6.599 10.659 21.729 1.00 92.19 165 GLY A N 1
ATOM 1297 C CA . GLY A 1 165 ? -7.389 9.731 20.908 1.00 92.19 165 GLY A CA 1
ATOM 1298 C C . GLY A 1 165 ? 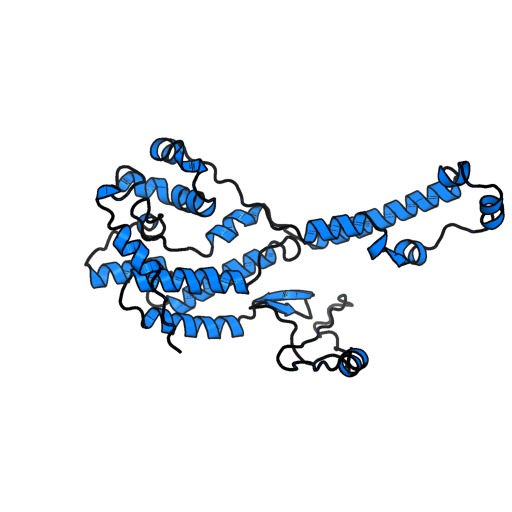-7.070 8.255 21.175 1.00 92.19 165 GLY A C 1
ATOM 1299 O O . GLY A 1 165 ? -6.224 7.937 22.012 1.00 92.19 165 GLY A O 1
ATOM 1300 N N . LEU A 1 166 ? -7.720 7.342 20.448 1.00 92.81 166 LEU A N 1
ATOM 1301 C CA . LEU A 1 166 ? -7.548 5.888 20.609 1.00 92.81 166 LEU A CA 1
ATOM 1302 C C . LEU A 1 166 ? -6.515 5.251 19.656 1.00 92.81 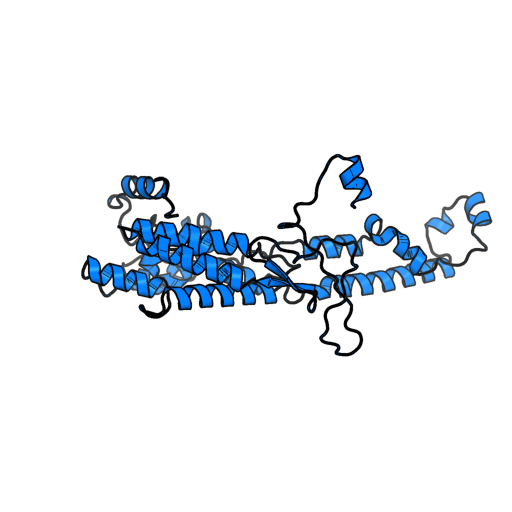166 LEU A C 1
ATOM 1304 O O . LEU A 1 166 ? -6.253 4.054 19.756 1.00 92.81 166 LEU A O 1
ATOM 1308 N N . ASP A 1 167 ? -5.899 6.027 18.758 1.00 93.69 167 ASP A N 1
ATOM 1309 C CA . ASP A 1 167 ? -4.888 5.569 17.787 1.00 93.69 167 ASP A CA 1
ATOM 1310 C C . ASP A 1 167 ? -5.331 4.357 16.938 1.00 93.69 167 ASP A C 1
ATOM 1312 O O . ASP A 1 167 ? -4.529 3.474 16.610 1.00 93.69 167 ASP A O 1
ATOM 1316 N N . LEU A 1 168 ? -6.612 4.309 16.559 1.00 96.81 168 LEU A N 1
ATOM 1317 C CA . LEU A 1 168 ? -7.115 3.368 15.561 1.00 96.81 168 LEU A CA 1
ATOM 1318 C C . LEU A 1 168 ? -6.375 3.572 14.230 1.00 96.81 168 LEU A C 1
ATOM 1320 O O . LEU A 1 168 ? -6.094 4.702 13.823 1.00 96.81 168 LEU A O 1
ATOM 1324 N N . LYS A 1 169 ? -6.049 2.489 13.523 1.00 96.56 169 LYS A N 1
ATOM 1325 C CA . LYS A 1 169 ? -5.407 2.550 12.207 1.00 96.56 169 LYS A CA 1
ATOM 1326 C C . LYS A 1 169 ? -6.409 2.335 11.083 1.00 96.56 169 LYS A C 1
ATOM 1328 O O . LYS A 1 169 ? -7.199 1.393 11.094 1.00 96.56 169 LYS A O 1
ATOM 1333 N N . SER A 1 170 ? -6.344 3.215 10.091 1.00 96.44 170 SER A N 1
ATOM 1334 C CA . SER A 1 170 ? -7.044 3.078 8.822 1.00 96.44 170 SER A CA 1
ATOM 1335 C C . SER A 1 170 ? -6.073 2.520 7.780 1.00 96.44 170 SER A C 1
ATOM 1337 O O . SER A 1 170 ? -5.076 3.184 7.489 1.00 96.44 170 SER A O 1
ATOM 1339 N N . PRO A 1 171 ? -6.345 1.344 7.185 1.00 95.50 171 PRO A N 1
ATOM 1340 C CA . PRO A 1 171 ? -5.482 0.780 6.146 1.00 95.50 171 PRO A CA 1
ATOM 1341 C C . PRO A 1 171 ? -5.526 1.573 4.829 1.00 95.50 171 PRO A C 1
ATOM 1343 O O . PRO A 1 171 ? -4.704 1.355 3.946 1.00 95.50 171 PRO A O 1
ATOM 1346 N N . PHE A 1 172 ? -6.471 2.507 4.687 1.00 95.81 172 PHE A N 1
ATOM 1347 C CA . PHE A 1 172 ? -6.659 3.279 3.462 1.00 95.81 172 PHE A CA 1
ATOM 1348 C C . PHE A 1 172 ? -5.756 4.515 3.376 1.00 95.81 172 PHE A C 1
ATOM 1350 O O . PHE A 1 172 ? -5.436 4.963 2.280 1.00 95.81 172 PHE A O 1
ATOM 1357 N N . ILE A 1 173 ? -5.345 5.092 4.510 1.00 95.00 173 ILE A N 1
ATOM 1358 C CA . ILE A 1 173 ? -4.661 6.398 4.526 1.00 95.00 173 ILE A CA 1
ATOM 1359 C C . ILE A 1 173 ? -3.300 6.328 3.840 1.00 95.00 173 ILE A C 1
ATOM 1361 O O . ILE A 1 173 ? -3.002 7.180 3.007 1.00 95.00 173 ILE A O 1
ATOM 1365 N N . ASP A 1 174 ? -2.502 5.300 4.134 1.00 93.31 174 ASP A N 1
ATOM 1366 C CA . ASP A 1 174 ? -1.194 5.130 3.493 1.00 93.31 174 ASP A CA 1
ATOM 1367 C C . ASP A 1 174 ? -1.326 4.941 1.974 1.00 93.31 174 ASP A C 1
ATOM 1369 O O . ASP A 1 174 ? -0.469 5.403 1.227 1.00 93.31 174 ASP A O 1
ATOM 1373 N N . LEU A 1 175 ? -2.430 4.341 1.510 1.00 94.81 175 LEU A N 1
ATOM 1374 C CA . LEU A 1 175 ? -2.735 4.161 0.088 1.00 94.81 175 LEU A CA 1
ATOM 1375 C C . LEU A 1 175 ? -3.162 5.477 -0.582 1.00 94.81 175 LEU A C 1
ATOM 1377 O O . LEU A 1 175 ? -2.685 5.798 -1.669 1.00 94.81 175 LEU A O 1
ATOM 1381 N N . TYR A 1 176 ? -3.997 6.286 0.075 1.00 93.69 176 TYR A N 1
ATOM 1382 C CA . TYR A 1 176 ? -4.365 7.619 -0.426 1.00 93.69 176 TYR A CA 1
ATOM 1383 C C . TYR A 1 176 ? -3.185 8.590 -0.452 1.00 93.69 176 TYR A C 1
ATOM 1385 O O . TYR A 1 176 ? -3.109 9.472 -1.303 1.00 93.69 176 TYR A O 1
ATOM 1393 N N . LEU A 1 177 ? -2.235 8.427 0.466 1.00 94.00 177 LEU A N 1
ATOM 1394 C CA . LEU A 1 177 ? -1.030 9.243 0.506 1.00 94.00 177 LEU A CA 1
ATOM 1395 C C . LEU A 1 177 ? -0.102 9.013 -0.697 1.00 94.00 177 LEU A C 1
ATOM 1397 O O . LEU A 1 177 ? 0.722 9.880 -0.983 1.00 94.00 177 LEU A O 1
ATOM 1401 N N . ILE A 1 178 ? -0.225 7.886 -1.399 1.00 94.38 178 ILE A N 1
ATOM 1402 C CA . ILE A 1 178 ? 0.633 7.521 -2.539 1.00 94.38 178 ILE A CA 1
ATOM 1403 C C . ILE A 1 178 ? -0.113 7.468 -3.880 1.00 94.38 178 ILE A C 1
ATOM 1405 O O . ILE A 1 178 ? 0.523 7.289 -4.917 1.00 94.38 178 ILE A O 1
ATOM 1409 N N . SER A 1 179 ? -1.443 7.614 -3.890 1.00 88.31 179 SER A N 1
ATOM 1410 C CA . SER A 1 179 ? -2.266 7.427 -5.097 1.00 88.31 179 SER A CA 1
ATOM 1411 C C . SER A 1 179 ? -1.877 8.360 -6.244 1.00 88.31 179 SER A C 1
ATOM 1413 O O . SER A 1 179 ? -1.933 7.967 -7.404 1.00 88.31 179 SER A O 1
ATOM 1415 N N . ASP A 1 180 ? -1.445 9.580 -5.919 1.00 87.81 180 ASP A N 1
ATOM 1416 C CA . ASP A 1 180 ? -1.088 10.599 -6.912 1.00 87.81 180 ASP A CA 1
ATOM 1417 C C . ASP A 1 180 ? 0.357 10.465 -7.418 1.00 87.81 180 ASP A C 1
ATOM 1419 O O . ASP A 1 180 ? 0.709 11.051 -8.441 1.00 87.81 180 ASP A O 1
ATOM 1423 N N . SER A 1 181 ? 1.220 9.759 -6.682 1.00 91.69 181 SER A N 1
ATOM 1424 C CA . SER A 1 181 ? 2.655 9.654 -6.978 1.00 91.69 181 SER A CA 1
ATOM 1425 C C . SER A 1 181 ? 3.050 8.313 -7.584 1.00 91.69 181 SER A C 1
ATOM 1427 O O . SER A 1 181 ? 4.112 8.215 -8.203 1.00 91.69 181 SER A O 1
ATOM 1429 N N . ILE A 1 182 ? 2.221 7.281 -7.415 1.00 93.38 182 ILE A N 1
ATOM 1430 C CA . ILE A 1 182 ? 2.463 5.977 -8.018 1.00 93.38 182 ILE A CA 1
ATOM 1431 C C . ILE A 1 182 ? 2.293 6.027 -9.535 1.00 93.38 182 ILE A C 1
ATOM 1433 O O . ILE A 1 182 ? 1.416 6.702 -10.076 1.00 93.38 182 ILE A O 1
ATOM 1437 N N . CYS A 1 183 ? 3.133 5.272 -10.241 1.00 93.06 183 CYS A N 1
ATOM 1438 C CA . CYS A 1 183 ? 3.008 5.129 -11.681 1.00 93.06 183 CYS A CA 1
ATOM 1439 C C . CYS A 1 183 ? 1.621 4.583 -12.069 1.00 93.06 183 CYS A C 1
ATOM 1441 O O . CYS A 1 183 ? 1.241 3.481 -11.678 1.00 93.06 183 CYS A O 1
ATOM 1443 N N . ALA A 1 184 ? 0.871 5.323 -12.890 1.00 93.19 184 ALA A N 1
ATOM 1444 C CA . ALA A 1 184 ? -0.433 4.866 -13.370 1.00 93.19 184 ALA A CA 1
ATOM 1445 C C . ALA A 1 184 ? -0.320 3.602 -14.238 1.00 93.19 184 ALA A C 1
ATOM 1447 O O . ALA A 1 184 ? -1.127 2.678 -14.123 1.00 93.19 184 ALA A O 1
ATOM 1448 N N . ARG A 1 185 ? 0.698 3.556 -15.106 1.00 93.44 185 ARG A N 1
ATOM 1449 C CA . ARG A 1 185 ? 0.939 2.466 -16.054 1.00 93.44 185 ARG A CA 1
ATOM 1450 C C . ARG A 1 185 ? 2.429 2.111 -16.110 1.00 93.44 185 ARG A C 1
ATOM 1452 O O . ARG A 1 185 ? 3.170 2.794 -16.818 1.00 93.44 185 ARG A O 1
ATOM 1459 N N . PRO A 1 186 ? 2.850 1.022 -15.444 1.00 93.19 186 PRO A N 1
ATOM 1460 C CA . PRO A 1 186 ? 4.251 0.595 -15.414 1.00 93.19 186 PRO A CA 1
ATOM 1461 C C . PRO A 1 186 ? 4.830 0.331 -16.812 1.00 93.19 186 PRO A C 1
ATOM 1463 O O . PRO A 1 186 ? 6.007 0.586 -17.059 1.00 93.19 186 PRO A O 1
ATOM 1466 N N . ASP A 1 187 ? 3.978 -0.126 -17.738 1.00 92.25 187 ASP A N 1
ATOM 1467 C CA . ASP A 1 187 ? 4.334 -0.494 -19.114 1.00 92.25 187 ASP A CA 1
ATOM 1468 C C . ASP A 1 187 ? 5.033 0.649 -19.873 1.00 92.25 187 ASP A C 1
ATOM 1470 O O . ASP A 1 187 ? 5.921 0.403 -20.684 1.00 92.25 187 ASP A O 1
ATOM 1474 N N . VAL A 1 188 ? 4.716 1.907 -19.536 1.00 94.75 188 VAL A N 1
ATOM 1475 C CA . VAL A 1 188 ? 5.300 3.102 -20.169 1.00 94.75 188 VAL A CA 1
ATOM 1476 C C . VAL A 1 188 ? 6.822 3.147 -20.003 1.00 94.75 188 VAL A C 1
ATOM 1478 O O . VAL A 1 188 ? 7.521 3.620 -20.895 1.00 94.75 188 VAL A O 1
ATOM 1481 N N . TYR A 1 189 ? 7.370 2.639 -18.894 1.00 95.62 189 TYR A N 1
ATOM 1482 C CA . TYR A 1 189 ? 8.823 2.605 -18.709 1.00 95.62 189 TYR A CA 1
ATOM 1483 C C . TYR A 1 189 ? 9.505 1.629 -19.668 1.00 95.62 189 TYR A C 1
ATOM 1485 O O . TYR A 1 189 ? 10.584 1.936 -20.174 1.00 95.62 189 TYR A O 1
ATOM 1493 N N . MET A 1 190 ? 8.864 0.492 -19.950 1.00 94.62 190 MET A N 1
ATOM 1494 C CA . MET A 1 190 ? 9.367 -0.479 -20.922 1.00 94.62 190 MET A CA 1
ATOM 1495 C C . MET A 1 190 ? 9.166 0.018 -22.355 1.00 94.62 190 MET A C 1
ATOM 1497 O O . MET A 1 190 ? 10.088 -0.086 -23.157 1.00 94.62 190 MET A O 1
ATOM 1501 N N . ASP A 1 191 ? 8.019 0.630 -22.663 1.00 95.50 191 ASP A N 1
ATOM 1502 C CA . ASP A 1 191 ? 7.754 1.243 -23.973 1.00 95.50 191 ASP A CA 1
ATOM 1503 C C . ASP A 1 191 ? 8.788 2.335 -24.301 1.00 95.50 191 ASP A C 1
ATOM 1505 O O . ASP A 1 191 ? 9.330 2.385 -25.410 1.00 95.50 191 ASP A O 1
ATOM 1509 N N . ASN A 1 192 ? 9.116 3.179 -23.315 1.00 95.88 192 ASN A N 1
ATOM 1510 C CA . ASN A 1 192 ? 10.161 4.193 -23.440 1.00 95.88 192 ASN A CA 1
ATOM 1511 C C . ASN A 1 192 ? 11.538 3.558 -23.642 1.00 95.88 192 ASN A C 1
ATOM 1513 O O . ASN A 1 192 ? 12.287 4.018 -24.498 1.00 95.88 192 ASN A O 1
ATOM 1517 N N . PHE A 1 193 ? 11.862 2.500 -22.893 1.00 96.06 193 PHE A N 1
ATOM 1518 C CA . PHE A 1 193 ? 13.107 1.758 -23.076 1.00 96.06 193 PHE A CA 1
ATOM 1519 C C . PHE A 1 193 ? 13.239 1.230 -24.511 1.00 96.06 193 PHE A C 1
ATOM 1521 O O . PHE A 1 193 ? 14.226 1.556 -25.168 1.00 96.06 193 PHE A O 1
ATOM 1528 N N . PHE A 1 194 ? 12.243 0.498 -25.017 1.00 95.12 194 PHE A N 1
ATOM 1529 C CA . PHE A 1 194 ? 12.283 -0.055 -26.374 1.00 95.12 194 PHE A CA 1
ATOM 1530 C C . PHE A 1 194 ? 12.399 1.040 -27.441 1.00 95.12 194 PHE A C 1
ATOM 1532 O O . PHE A 1 194 ? 13.150 0.896 -28.404 1.00 95.12 194 PHE A O 1
ATOM 1539 N N . SER A 1 195 ? 11.694 2.158 -27.255 1.00 96.56 195 SER A N 1
ATOM 1540 C CA . SER A 1 195 ? 11.750 3.296 -28.182 1.00 96.56 195 SER A CA 1
ATOM 1541 C C . SER A 1 195 ? 13.118 3.988 -28.169 1.00 96.56 195 SER A C 1
ATOM 1543 O O . SER A 1 195 ? 13.652 4.340 -29.224 1.00 96.56 195 SER A O 1
ATOM 1545 N N . SER A 1 196 ? 13.703 4.187 -26.983 1.00 95.50 196 SER A N 1
ATOM 1546 C CA . SER A 1 196 ? 15.045 4.759 -26.842 1.00 95.50 196 SER A CA 1
ATOM 1547 C C . SER A 1 196 ? 16.116 3.830 -27.401 1.00 95.50 196 SER A C 1
ATOM 1549 O O . SER A 1 196 ? 17.029 4.308 -28.060 1.00 95.50 196 SER A O 1
ATOM 1551 N N . GLU A 1 197 ? 15.990 2.519 -27.208 1.00 94.62 197 GLU A N 1
ATOM 1552 C CA . GLU A 1 197 ? 16.944 1.538 -27.728 1.00 94.62 197 GLU A CA 1
ATOM 1553 C C . GLU A 1 197 ? 16.941 1.474 -29.263 1.00 94.62 197 GLU A C 1
ATOM 1555 O O . GLU A 1 197 ? 18.009 1.507 -29.870 1.00 94.62 197 GLU A O 1
ATOM 1560 N N . ASP A 1 198 ? 15.768 1.479 -29.906 1.00 95.00 198 ASP A N 1
ATOM 1561 C CA . ASP A 1 198 ? 15.670 1.580 -31.373 1.00 95.00 198 ASP A CA 1
ATOM 1562 C C . ASP A 1 198 ? 16.274 2.898 -31.891 1.00 95.00 198 ASP A C 1
ATOM 1564 O O . ASP A 1 198 ? 16.982 2.917 -32.899 1.00 95.00 198 ASP A O 1
ATOM 1568 N N . THR A 1 199 ? 16.060 4.002 -31.171 1.00 95.88 199 THR A N 1
ATOM 1569 C CA . THR A 1 199 ? 16.650 5.303 -31.523 1.00 95.88 199 THR A CA 1
ATOM 1570 C C . THR A 1 199 ? 18.176 5.283 -31.397 1.00 95.88 199 THR A C 1
ATOM 1572 O O . THR A 1 199 ? 18.868 5.739 -32.310 1.00 95.88 199 THR A O 1
ATOM 1575 N N . ASP A 1 200 ? 18.704 4.728 -30.305 1.00 94.12 200 ASP A N 1
ATOM 1576 C CA . ASP A 1 200 ? 20.142 4.622 -30.042 1.00 94.12 200 ASP A CA 1
ATOM 1577 C C . ASP A 1 200 ? 20.823 3.701 -31.062 1.00 94.12 200 ASP A C 1
ATOM 1579 O O . ASP A 1 200 ? 21.881 4.051 -31.596 1.00 94.12 200 ASP A O 1
ATOM 1583 N N . TYR A 1 201 ? 20.186 2.579 -31.414 1.00 94.75 201 TYR A N 1
ATOM 1584 C CA . TYR A 1 201 ? 20.644 1.683 -32.475 1.00 94.75 201 TYR A CA 1
ATOM 1585 C C . TYR A 1 201 ? 20.744 2.413 -33.818 1.00 94.75 201 TYR A C 1
ATOM 1587 O O . TYR A 1 201 ? 21.807 2.422 -34.443 1.00 94.75 201 TYR A O 1
ATOM 1595 N N . ARG A 1 202 ? 19.675 3.099 -34.245 1.00 95.19 202 ARG A N 1
ATOM 1596 C CA . ARG A 1 202 ? 19.656 3.843 -35.518 1.00 95.19 202 ARG A CA 1
ATOM 1597 C C . ARG A 1 202 ? 20.671 4.980 -35.538 1.00 95.19 202 ARG A C 1
ATOM 1599 O O . ARG A 1 202 ? 21.287 5.240 -36.573 1.00 95.19 202 ARG A O 1
ATOM 1606 N N . ALA A 1 203 ? 20.861 5.667 -34.414 1.00 93.06 203 ALA A N 1
ATOM 1607 C CA . ALA A 1 203 ? 21.864 6.719 -34.291 1.00 93.06 203 ALA A CA 1
ATOM 1608 C C . ALA A 1 203 ? 23.287 6.151 -34.396 1.00 93.06 203 ALA A C 1
ATOM 1610 O O . ALA A 1 203 ? 24.113 6.706 -35.126 1.00 93.06 203 ALA A O 1
ATOM 1611 N N . ALA A 1 204 ? 23.562 5.031 -33.723 1.00 91.25 204 ALA A N 1
ATOM 1612 C CA . ALA A 1 204 ? 24.842 4.336 -33.795 1.00 91.25 204 ALA A CA 1
ATOM 1613 C C . ALA A 1 204 ? 25.125 3.808 -35.210 1.00 91.25 204 ALA A C 1
ATOM 1615 O O . ALA A 1 204 ? 26.222 4.032 -35.727 1.00 91.25 204 ALA A O 1
ATOM 1616 N N . GLN A 1 205 ? 24.126 3.210 -35.864 1.00 92.75 205 GLN A N 1
ATOM 1617 C CA . GLN A 1 205 ? 24.206 2.757 -37.252 1.00 92.75 205 GLN A CA 1
ATOM 1618 C C . GLN A 1 205 ? 24.542 3.921 -38.189 1.00 92.75 205 GLN A C 1
ATOM 1620 O O . GLN A 1 205 ? 25.530 3.876 -38.922 1.00 92.75 205 GLN A O 1
ATOM 1625 N N . LYS A 1 206 ? 23.787 5.020 -38.103 1.00 92.19 206 LYS A N 1
ATOM 1626 C CA . LYS A 1 206 ? 24.025 6.214 -38.921 1.00 92.19 206 LYS A CA 1
ATOM 1627 C C . LYS A 1 206 ? 25.408 6.822 -38.665 1.00 92.19 206 LYS A C 1
ATOM 1629 O O . LYS A 1 206 ? 26.043 7.318 -39.595 1.00 92.19 206 LYS A O 1
ATOM 1634 N N . ALA A 1 207 ? 25.889 6.826 -37.424 1.00 88.44 207 ALA A N 1
ATOM 1635 C CA . ALA A 1 207 ? 27.221 7.338 -37.094 1.00 88.44 207 ALA A CA 1
ATOM 1636 C C . ALA A 1 207 ? 28.347 6.439 -37.632 1.00 88.44 207 ALA A C 1
ATOM 1638 O O . ALA A 1 207 ? 29.404 6.942 -38.027 1.00 88.44 207 ALA A O 1
ATOM 1639 N N . PHE A 1 208 ? 28.121 5.124 -37.659 1.00 86.88 208 PHE A N 1
ATOM 1640 C CA . PHE A 1 208 ? 29.026 4.148 -38.258 1.00 86.88 208 PHE A CA 1
ATOM 1641 C C . PHE A 1 208 ? 29.113 4.335 -39.777 1.00 86.88 208 PHE A C 1
ATOM 1643 O O . PHE A 1 208 ? 30.206 4.548 -40.302 1.00 86.88 208 PHE A O 1
ATOM 1650 N N . GLU A 1 209 ? 27.969 4.369 -40.464 1.00 87.00 209 GLU A N 1
ATOM 1651 C CA . GLU A 1 209 ? 27.879 4.541 -41.923 1.00 87.00 209 GLU A CA 1
ATOM 1652 C C . GLU A 1 209 ? 28.506 5.865 -42.391 1.00 87.00 209 GLU A C 1
ATOM 1654 O O . GLU A 1 209 ? 29.232 5.901 -43.382 1.00 87.00 209 GLU A O 1
ATOM 1659 N N . ASN A 1 210 ? 28.311 6.950 -41.633 1.00 85.94 210 ASN A N 1
ATOM 1660 C CA . ASN A 1 210 ? 28.903 8.257 -41.942 1.00 85.94 210 ASN A CA 1
ATOM 1661 C C . ASN A 1 210 ? 30.367 8.407 -41.479 1.00 85.94 210 ASN A C 1
ATOM 1663 O O . ASN A 1 210 ? 30.944 9.486 -41.633 1.00 85.94 210 ASN A O 1
ATOM 1667 N N . ARG A 1 211 ? 30.976 7.373 -40.876 1.00 78.19 211 ARG A N 1
ATOM 1668 C CA . ARG A 1 211 ? 32.338 7.397 -40.295 1.00 78.19 211 ARG A CA 1
ATOM 1669 C C . ARG A 1 211 ? 32.575 8.577 -39.333 1.00 78.19 211 ARG A C 1
ATOM 1671 O O . ARG A 1 211 ? 33.687 9.103 -39.211 1.00 78.19 211 ARG A O 1
ATOM 1678 N N . THR A 1 212 ? 31.530 9.010 -38.628 1.00 74.25 212 THR A N 1
ATOM 1679 C CA . THR A 1 212 ? 31.579 10.139 -37.682 1.00 74.25 212 THR A CA 1
ATOM 1680 C C . THR A 1 212 ? 31.845 9.709 -36.242 1.00 74.25 212 THR A C 1
ATOM 1682 O O . THR A 1 212 ? 32.063 10.563 -35.384 1.00 74.25 212 THR A O 1
ATOM 1685 N N . ASN A 1 213 ? 31.887 8.403 -35.965 1.00 70.44 213 ASN A N 1
ATOM 1686 C CA . ASN A 1 213 ? 32.184 7.880 -34.636 1.00 70.44 213 ASN A CA 1
ATOM 1687 C C . ASN A 1 213 ? 33.631 8.219 -34.200 1.00 70.44 213 ASN A C 1
ATOM 1689 O O . ASN A 1 213 ? 34.601 7.898 -34.892 1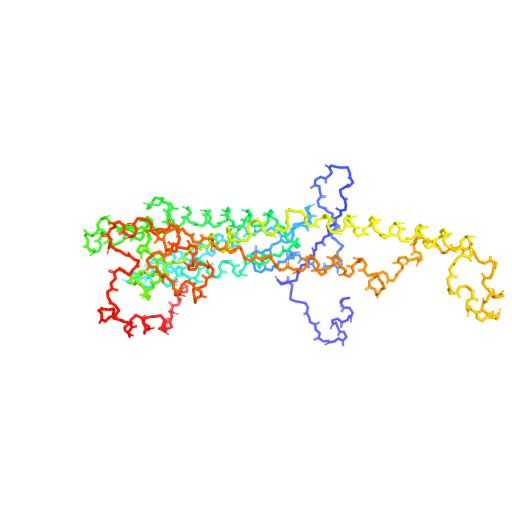.00 70.44 213 ASN A O 1
ATOM 1693 N N . LEU A 1 214 ? 33.781 8.847 -33.026 1.00 63.06 214 LEU A N 1
ATOM 1694 C CA . LEU A 1 214 ? 35.076 9.219 -32.433 1.00 63.06 214 LEU A CA 1
ATOM 1695 C C . LEU A 1 214 ? 36.003 8.011 -32.230 1.00 63.06 214 LEU A C 1
ATOM 1697 O O . LEU A 1 214 ? 37.215 8.130 -32.412 1.00 63.06 214 LEU A O 1
ATOM 1701 N N . GLY A 1 215 ? 35.434 6.844 -31.913 1.00 66.25 215 GLY A N 1
ATOM 1702 C CA . GLY A 1 215 ? 36.173 5.593 -31.764 1.00 66.25 215 GLY A CA 1
ATOM 1703 C C . GLY A 1 215 ? 36.829 5.147 -33.068 1.00 66.25 215 GLY A C 1
ATOM 1704 O O . GLY A 1 215 ? 37.985 4.746 -33.048 1.00 66.25 215 GLY A O 1
ATOM 1705 N N . TYR A 1 216 ? 36.158 5.311 -34.215 1.00 64.38 216 TYR A N 1
ATOM 1706 C CA . TYR A 1 216 ? 36.765 5.032 -35.520 1.00 64.38 216 TYR A CA 1
ATOM 1707 C C . TYR A 1 216 ? 37.908 6.004 -35.816 1.00 64.38 216 TYR A C 1
ATOM 1709 O O . TYR A 1 216 ? 38.959 5.582 -36.277 1.00 64.38 216 TYR A O 1
ATOM 1717 N N . ARG A 1 217 ? 37.773 7.300 -35.508 1.00 65.00 217 ARG A N 1
ATOM 1718 C CA . ARG A 1 217 ? 38.858 8.274 -35.746 1.00 65.00 217 ARG A CA 1
ATOM 1719 C C . ARG A 1 217 ? 40.121 7.929 -34.952 1.00 65.00 217 ARG A C 1
ATOM 1721 O O . ARG A 1 217 ? 41.209 7.910 -35.529 1.00 65.00 217 ARG A O 1
ATOM 1728 N N . ASN A 1 218 ? 39.949 7.552 -33.688 1.00 69.38 218 ASN A N 1
ATOM 1729 C CA . ASN A 1 218 ? 41.037 7.286 -32.746 1.00 69.38 218 ASN A CA 1
ATOM 1730 C C . ASN A 1 218 ? 41.483 5.813 -32.689 1.00 69.38 218 ASN A C 1
ATOM 1732 O O . ASN A 1 218 ? 42.410 5.495 -31.948 1.00 69.38 218 ASN A O 1
ATOM 1736 N N . ALA A 1 219 ? 40.844 4.910 -33.440 1.00 70.75 219 ALA A N 1
ATOM 1737 C CA . ALA A 1 219 ? 41.215 3.499 -33.452 1.00 70.75 219 ALA A CA 1
ATOM 1738 C C . ALA A 1 219 ? 42.598 3.278 -34.080 1.00 70.75 219 ALA A C 1
ATOM 1740 O O . ALA A 1 219 ? 42.964 3.931 -35.068 1.00 70.75 219 ALA A O 1
ATOM 1741 N N . ASP A 1 220 ? 43.324 2.306 -33.526 1.00 78.25 220 ASP A N 1
ATOM 1742 C CA . ASP A 1 220 ? 44.559 1.787 -34.106 1.00 78.25 220 ASP A CA 1
ATOM 1743 C C . ASP A 1 220 ? 44.313 1.305 -35.547 1.00 78.25 220 ASP A C 1
ATOM 1745 O O . ASP A 1 220 ? 43.261 0.751 -35.885 1.00 78.25 220 ASP A O 1
ATOM 1749 N N . TYR A 1 221 ? 45.302 1.524 -36.408 1.00 75.31 221 TYR A N 1
ATOM 1750 C CA . TYR A 1 221 ? 45.289 1.131 -37.810 1.00 75.31 221 TYR A CA 1
ATOM 1751 C C . TYR A 1 221 ? 45.032 -0.373 -37.986 1.00 75.31 221 TYR A C 1
ATOM 1753 O O . TYR A 1 221 ? 44.308 -0.772 -38.899 1.00 75.31 221 TYR A O 1
ATOM 1761 N N . SER A 1 222 ? 45.565 -1.204 -37.083 1.00 78.06 222 SER A N 1
ATOM 1762 C CA . SER A 1 222 ? 45.359 -2.658 -37.094 1.00 78.06 222 SER A CA 1
ATOM 1763 C C . SER A 1 222 ? 43.879 -3.050 -36.945 1.00 78.06 222 SER A C 1
ATOM 1765 O O . SER A 1 222 ? 43.395 -3.936 -37.651 1.00 78.06 222 SER A O 1
ATOM 1767 N N . LEU A 1 223 ? 43.137 -2.345 -36.085 1.00 76.50 223 LEU A N 1
ATOM 1768 C CA . LEU A 1 223 ? 41.708 -2.558 -35.849 1.00 76.50 223 LEU A CA 1
ATOM 1769 C C . LEU A 1 223 ? 40.861 -1.994 -36.987 1.00 76.50 223 LEU A C 1
ATOM 1771 O O . LEU A 1 223 ? 39.934 -2.667 -37.430 1.00 76.50 223 LEU A O 1
ATOM 1775 N N . LYS A 1 224 ? 41.211 -0.806 -37.501 1.00 73.75 224 LYS A N 1
ATOM 1776 C CA . LYS A 1 224 ? 40.562 -0.229 -38.688 1.00 73.75 224 LYS A CA 1
ATOM 1777 C C . LYS A 1 224 ? 40.624 -1.204 -39.854 1.00 73.75 224 LYS A C 1
ATOM 1779 O O . LYS A 1 224 ? 39.587 -1.607 -40.351 1.00 73.75 224 LYS A O 1
ATOM 1784 N N . LYS A 1 225 ? 41.824 -1.674 -40.207 1.00 77.31 225 LYS A N 1
ATOM 1785 C CA . LYS A 1 225 ? 42.028 -2.610 -41.320 1.00 77.31 225 LYS A CA 1
ATOM 1786 C C . LYS A 1 225 ? 41.289 -3.939 -41.131 1.00 77.31 225 LYS A C 1
ATOM 1788 O O . LYS A 1 225 ? 40.859 -4.535 -42.108 1.00 77.31 225 LYS A O 1
ATOM 1793 N N . LYS A 1 226 ? 41.158 -4.421 -39.892 1.00 80.38 226 LYS A N 1
ATOM 1794 C CA . LYS A 1 226 ? 40.479 -5.690 -39.593 1.00 80.38 226 LYS A CA 1
ATOM 1795 C C . LYS A 1 226 ? 38.958 -5.615 -39.771 1.00 80.38 226 LYS A C 1
ATOM 1797 O O . LYS A 1 226 ? 38.352 -6.631 -40.098 1.00 80.38 226 LYS A O 1
ATOM 1802 N N . TYR A 1 227 ? 38.359 -4.452 -39.525 1.00 76.44 227 TYR A N 1
ATOM 1803 C CA . TYR A 1 227 ? 36.903 -4.288 -39.481 1.00 76.44 227 TYR A CA 1
ATOM 1804 C C . TYR A 1 227 ? 36.350 -3.292 -40.518 1.00 76.44 227 TYR A C 1
ATOM 1806 O O . TYR A 1 227 ? 35.146 -3.069 -40.524 1.00 76.44 227 TYR A O 1
ATOM 1814 N N . ASP A 1 228 ? 37.184 -2.719 -41.397 1.00 74.12 228 ASP A N 1
ATOM 1815 C CA . ASP A 1 228 ? 36.763 -1.735 -42.420 1.00 74.12 228 ASP A CA 1
ATOM 1816 C C . ASP A 1 228 ? 35.717 -2.312 -43.393 1.00 74.12 228 ASP A C 1
ATOM 1818 O O . ASP A 1 228 ? 34.841 -1.590 -43.865 1.00 74.12 228 ASP A O 1
ATOM 1822 N N . ASP A 1 229 ? 35.783 -3.625 -43.642 1.00 78.44 229 ASP A N 1
ATOM 1823 C CA . ASP A 1 229 ? 34.897 -4.347 -44.564 1.00 78.44 229 ASP A CA 1
ATOM 1824 C C . ASP A 1 229 ? 33.625 -4.893 -43.886 1.00 78.44 229 ASP A C 1
ATOM 1826 O O . ASP A 1 229 ? 32.770 -5.488 -44.548 1.00 78.44 229 ASP A O 1
ATOM 1830 N N . GLN A 1 230 ? 33.485 -4.742 -42.563 1.00 82.94 230 GLN A N 1
ATOM 1831 C CA . GLN A 1 230 ? 32.306 -5.217 -41.839 1.00 82.94 230 GLN A CA 1
ATOM 1832 C C . GLN A 1 230 ? 31.227 -4.132 -41.785 1.00 82.94 230 GLN A C 1
ATOM 1834 O O . GLN A 1 230 ? 31.495 -2.978 -41.461 1.00 82.94 230 GLN A O 1
ATOM 1839 N N . GLY A 1 231 ? 29.983 -4.512 -42.090 1.00 85.50 231 GLY A N 1
ATOM 1840 C CA . GLY A 1 231 ? 28.821 -3.646 -41.890 1.00 85.50 231 GLY A CA 1
ATOM 1841 C C . GLY A 1 231 ? 28.531 -3.401 -40.406 1.00 85.50 231 GLY A C 1
ATOM 1842 O O . GLY A 1 231 ? 29.081 -4.070 -39.529 1.00 85.50 231 GLY A O 1
ATOM 1843 N N . PHE A 1 232 ? 27.636 -2.453 -40.117 1.00 89.56 232 PHE A N 1
ATOM 1844 C CA . PHE A 1 232 ? 27.154 -2.269 -38.750 1.00 89.56 232 PHE A CA 1
ATOM 1845 C C . PHE A 1 232 ? 26.425 -3.532 -38.273 1.00 89.56 232 PHE A C 1
ATOM 1847 O O . PHE A 1 232 ? 25.750 -4.204 -39.056 1.00 89.56 232 PHE A O 1
ATOM 1854 N N . MET A 1 233 ? 26.568 -3.856 -36.989 1.00 91.56 233 MET A N 1
ATOM 1855 C CA . MET A 1 233 ? 25.963 -5.051 -36.404 1.00 91.56 233 MET A CA 1
ATOM 1856 C C . MET A 1 233 ? 24.430 -5.034 -36.504 1.00 91.56 233 MET A C 1
ATOM 1858 O O . MET A 1 233 ? 23.789 -3.978 -36.521 1.00 91.56 233 MET A O 1
ATOM 1862 N N . SER A 1 234 ? 23.835 -6.225 -36.540 1.00 94.44 234 SER A N 1
ATOM 1863 C CA . SER A 1 234 ? 22.375 -6.387 -36.493 1.00 94.44 234 SER A CA 1
ATOM 1864 C C . SER A 1 234 ? 21.786 -5.899 -35.164 1.00 94.44 234 SER A C 1
ATOM 1866 O O . SER A 1 234 ? 22.499 -5.784 -34.164 1.00 94.44 234 SER A O 1
ATOM 1868 N N . MET A 1 235 ? 20.476 -5.643 -35.127 1.00 92.50 235 MET A N 1
ATOM 1869 C CA . MET A 1 235 ? 19.781 -5.274 -33.887 1.00 92.50 235 MET A CA 1
ATOM 1870 C C . MET A 1 235 ? 19.856 -6.402 -32.848 1.00 92.50 235 MET A C 1
ATOM 1872 O O . MET A 1 235 ? 20.049 -6.152 -31.658 1.00 92.50 235 MET A O 1
ATOM 1876 N N . GLU A 1 236 ? 19.762 -7.656 -33.289 1.00 93.38 236 GLU A N 1
ATOM 1877 C CA . GLU A 1 236 ? 19.895 -8.836 -32.433 1.00 93.38 236 GLU A CA 1
ATOM 1878 C C . GLU A 1 236 ? 21.285 -8.922 -31.793 1.00 93.38 236 GLU A C 1
ATOM 1880 O O . GLU A 1 236 ? 21.414 -9.275 -30.622 1.00 93.38 236 GLU A O 1
ATOM 1885 N N . GLU A 1 237 ? 22.336 -8.586 -32.543 1.00 92.44 237 GLU A N 1
ATOM 1886 C CA . GLU A 1 237 ? 23.698 -8.545 -32.012 1.00 92.44 237 GLU A CA 1
ATOM 1887 C C . GLU A 1 237 ? 23.909 -7.353 -31.073 1.00 92.44 237 GLU A C 1
ATOM 1889 O O . GLU A 1 237 ? 24.484 -7.524 -29.997 1.00 92.44 237 GLU A O 1
ATOM 1894 N N . TYR A 1 238 ? 23.383 -6.179 -31.431 1.00 91.50 238 TYR A N 1
ATOM 1895 C CA . TYR A 1 238 ? 23.454 -4.967 -30.612 1.00 91.50 238 TYR A CA 1
ATOM 1896 C C . TYR A 1 238 ? 22.805 -5.157 -29.233 1.00 91.50 238 TYR A C 1
ATOM 1898 O O . TYR A 1 238 ? 23.336 -4.711 -28.217 1.00 91.50 238 TYR A O 1
ATOM 1906 N N . THR A 1 239 ? 21.683 -5.877 -29.185 1.00 93.25 239 THR A N 1
ATOM 1907 C CA . THR A 1 239 ? 20.909 -6.133 -27.957 1.00 93.25 239 THR A CA 1
ATOM 1908 C C . THR A 1 239 ? 21.311 -7.414 -27.222 1.00 93.25 239 THR A C 1
ATOM 1910 O O . THR A 1 239 ? 20.759 -7.720 -26.163 1.00 93.25 239 THR A O 1
ATOM 1913 N N . ARG A 1 240 ? 22.303 -8.161 -27.727 1.00 93.62 240 ARG A N 1
ATOM 1914 C CA . ARG A 1 240 ? 22.669 -9.497 -27.222 1.00 93.62 240 ARG A CA 1
ATOM 1915 C C . ARG A 1 240 ? 23.008 -9.548 -25.730 1.00 93.62 240 ARG A C 1
ATOM 1917 O O . ARG A 1 240 ? 22.761 -10.573 -25.105 1.00 93.62 240 ARG A O 1
ATOM 1924 N N . TYR A 1 241 ? 23.587 -8.475 -25.192 1.00 92.81 241 TYR A N 1
ATOM 1925 C CA . TYR A 1 241 ? 23.994 -8.357 -23.785 1.00 92.81 241 TYR A CA 1
ATOM 1926 C C . TYR A 1 241 ? 23.343 -7.147 -23.101 1.00 92.81 241 TYR A C 1
ATOM 1928 O O . TYR A 1 241 ? 23.956 -6.502 -22.245 1.00 92.81 241 TYR A O 1
ATOM 1936 N N . GLN A 1 242 ? 22.123 -6.791 -23.518 1.00 91.25 242 GLN A N 1
ATOM 1937 C CA . GLN A 1 242 ? 21.383 -5.614 -23.044 1.00 91.25 242 GLN A CA 1
ATOM 1938 C C . GLN A 1 242 ? 21.307 -5.520 -21.512 1.00 91.25 242 GLN A C 1
ATOM 1940 O O . GLN A 1 242 ? 21.405 -4.428 -20.960 1.00 91.25 242 GLN A O 1
ATOM 1945 N N . GLU A 1 243 ? 21.218 -6.647 -20.807 1.00 90.31 243 GLU A N 1
ATOM 1946 C CA . GLU A 1 243 ? 21.178 -6.719 -19.345 1.00 90.31 243 GLU A CA 1
ATOM 1947 C C . GLU A 1 243 ? 22.468 -6.242 -18.662 1.00 90.31 243 GLU A C 1
ATOM 1949 O O . GLU A 1 243 ? 22.428 -5.846 -17.498 1.00 90.31 243 GLU A O 1
ATOM 1954 N N . LEU A 1 244 ? 23.597 -6.250 -19.376 1.00 90.56 244 LEU A N 1
ATOM 1955 C CA . LEU A 1 244 ? 24.896 -5.793 -18.877 1.00 90.56 244 LEU A CA 1
ATOM 1956 C C . LEU A 1 244 ? 25.242 -4.375 -19.340 1.00 90.56 244 LEU A C 1
ATOM 1958 O O . LEU A 1 244 ? 25.927 -3.653 -18.617 1.00 90.56 244 LEU A O 1
ATOM 1962 N N . ILE A 1 245 ? 24.815 -3.988 -20.547 1.00 88.88 245 ILE A N 1
ATOM 1963 C CA . ILE A 1 245 ? 25.314 -2.774 -21.217 1.00 88.88 245 ILE A CA 1
ATOM 1964 C C . ILE A 1 245 ? 24.263 -1.674 -21.392 1.00 88.88 245 ILE A C 1
ATOM 1966 O O . ILE A 1 245 ? 24.625 -0.509 -21.562 1.00 88.88 245 ILE A O 1
ATOM 1970 N N . SER A 1 246 ? 22.969 -2.008 -21.378 1.00 94.19 246 SER A N 1
ATOM 1971 C CA . SER A 1 246 ? 21.919 -1.049 -21.727 1.00 94.19 246 SER A CA 1
ATOM 1972 C C . SER A 1 246 ? 21.610 -0.119 -20.556 1.00 94.19 246 SER A C 1
ATOM 1974 O O . SER A 1 246 ? 20.914 -0.471 -19.601 1.00 94.19 246 SER A O 1
ATOM 1976 N N . GLY A 1 247 ? 22.084 1.126 -20.652 1.00 94.12 247 GLY A N 1
ATOM 1977 C CA . GLY A 1 247 ? 21.744 2.177 -19.690 1.00 94.12 247 GLY A CA 1
ATOM 1978 C C . GLY A 1 247 ? 20.247 2.515 -19.674 1.00 94.12 247 GLY A C 1
ATOM 1979 O O . GLY A 1 247 ? 19.713 2.902 -18.634 1.00 94.12 247 GLY A O 1
ATOM 1980 N N . ASN A 1 248 ? 19.550 2.332 -20.800 1.00 94.81 248 ASN A N 1
ATOM 1981 C CA . ASN A 1 248 ? 18.105 2.550 -20.882 1.00 94.81 248 ASN A CA 1
ATOM 1982 C C . ASN A 1 248 ? 17.333 1.458 -20.133 1.00 94.81 248 ASN A C 1
ATOM 1984 O O . ASN A 1 248 ? 16.419 1.787 -19.374 1.00 94.81 248 ASN A O 1
ATOM 1988 N N . LEU A 1 249 ? 17.740 0.190 -20.268 1.00 95.75 249 LEU A N 1
ATOM 1989 C CA . LEU A 1 249 ? 17.155 -0.911 -19.501 1.00 95.75 249 LEU A CA 1
ATOM 1990 C C . LEU A 1 249 ? 17.420 -0.744 -18.001 1.00 95.75 249 LEU A C 1
ATOM 1992 O O . LEU A 1 249 ? 16.496 -0.867 -17.198 1.00 95.75 249 LEU A O 1
ATOM 1996 N N . ALA A 1 250 ? 18.651 -0.385 -17.619 1.00 95.62 250 ALA A N 1
ATOM 1997 C CA . ALA A 1 250 ? 18.996 -0.095 -16.227 1.00 95.62 250 ALA A CA 1
ATOM 1998 C C . ALA A 1 250 ? 18.127 1.037 -15.648 1.00 95.62 250 ALA A C 1
ATOM 2000 O O . ALA A 1 250 ? 17.599 0.920 -14.542 1.00 95.62 250 ALA A O 1
ATOM 2001 N N . ARG A 1 251 ? 17.903 2.111 -16.418 1.00 95.94 251 ARG A N 1
ATOM 2002 C CA . ARG A 1 251 ? 17.010 3.210 -16.022 1.00 95.94 251 ARG A CA 1
ATOM 2003 C C . ARG A 1 251 ? 15.565 2.742 -15.850 1.00 95.94 251 ARG A C 1
ATOM 2005 O O . ARG A 1 251 ? 14.938 3.098 -14.854 1.00 95.94 251 ARG A O 1
ATOM 2012 N N . ALA A 1 252 ? 15.032 1.965 -16.792 1.00 96.62 252 ALA A N 1
ATOM 2013 C CA . ALA A 1 252 ? 13.674 1.430 -16.701 1.00 96.62 252 ALA A CA 1
ATOM 2014 C C . ALA A 1 252 ? 13.510 0.523 -15.471 1.00 96.62 252 ALA A C 1
ATOM 2016 O O . ALA A 1 252 ? 12.542 0.667 -14.724 1.00 96.62 252 ALA A O 1
ATOM 2017 N N . TYR A 1 253 ? 14.487 -0.347 -15.213 1.00 95.25 253 TYR A N 1
ATOM 2018 C CA . TYR A 1 253 ? 14.520 -1.225 -14.045 1.00 95.25 253 TYR A CA 1
ATOM 2019 C C . TYR A 1 253 ? 14.485 -0.447 -12.720 1.00 95.25 253 TYR A C 1
ATOM 2021 O O . TYR A 1 253 ? 13.668 -0.749 -11.847 1.00 95.25 253 TYR A O 1
ATOM 2029 N N . GLU A 1 254 ? 15.304 0.598 -12.583 1.00 95.69 254 GLU A N 1
ATOM 2030 C CA . GLU A 1 254 ? 15.312 1.441 -11.381 1.00 95.69 254 GLU A CA 1
ATOM 2031 C C . GLU A 1 254 ? 14.000 2.225 -11.207 1.00 95.69 254 GLU A C 1
ATOM 2033 O O . GLU A 1 254 ? 13.464 2.305 -10.099 1.00 95.69 254 GLU A O 1
ATOM 2038 N N . LEU A 1 255 ? 13.412 2.736 -12.296 1.00 95.69 255 LEU A N 1
ATOM 2039 C CA . LEU A 1 255 ? 12.110 3.413 -12.246 1.00 95.69 255 LEU A CA 1
ATOM 2040 C C . LEU A 1 255 ? 10.977 2.471 -11.822 1.00 95.69 255 LEU A C 1
ATOM 2042 O O . LEU A 1 255 ? 10.132 2.873 -11.021 1.00 95.69 255 LEU A O 1
ATOM 2046 N N . LEU A 1 256 ? 10.975 1.230 -12.316 1.00 95.44 256 LEU A N 1
ATOM 2047 C CA . LEU A 1 256 ? 9.988 0.200 -11.972 1.00 95.44 256 LEU A CA 1
ATOM 2048 C C . LEU A 1 256 ? 10.108 -0.273 -10.516 1.00 95.44 256 LEU A C 1
ATOM 2050 O O . LEU A 1 256 ? 9.104 -0.621 -9.889 1.00 95.44 256 LEU A O 1
ATOM 2054 N N . LYS A 1 257 ? 11.318 -0.284 -9.955 1.00 94.44 257 LYS A N 1
ATOM 2055 C CA . LYS A 1 257 ? 11.554 -0.671 -8.556 1.00 94.44 257 LYS A CA 1
ATOM 2056 C C . LYS A 1 257 ? 11.228 0.418 -7.547 1.00 94.44 257 LYS A C 1
ATOM 2058 O O . LYS A 1 257 ? 11.021 0.097 -6.379 1.00 94.44 257 LYS A O 1
ATOM 2063 N N . LYS A 1 258 ? 11.216 1.683 -7.967 1.00 94.88 258 LYS A N 1
ATOM 2064 C CA . LYS A 1 258 ? 11.013 2.812 -7.059 1.00 94.88 258 LYS A CA 1
ATOM 2065 C C . LYS A 1 258 ? 9.654 2.707 -6.349 1.00 94.88 258 LYS A C 1
ATOM 2067 O O . LYS A 1 258 ? 8.619 2.488 -6.985 1.00 94.88 258 LYS A O 1
ATOM 2072 N N . GLU A 1 259 ? 9.673 2.877 -5.029 1.00 93.38 259 GLU A N 1
ATOM 2073 C CA . GLU A 1 259 ? 8.464 3.051 -4.219 1.00 93.38 259 GLU A CA 1
ATOM 2074 C C . GLU A 1 259 ? 7.872 4.457 -4.462 1.00 93.38 259 GLU A C 1
ATOM 2076 O O . GLU A 1 259 ? 8.624 5.417 -4.676 1.00 93.38 259 GLU A O 1
ATOM 2081 N N . PRO A 1 260 ? 6.536 4.606 -4.460 1.00 93.44 260 PRO A N 1
ATOM 2082 C CA . PRO A 1 260 ? 5.893 5.896 -4.662 1.00 93.44 260 PRO A CA 1
ATOM 2083 C C . PRO A 1 260 ? 6.192 6.853 -3.506 1.00 93.44 260 PRO A C 1
ATOM 2085 O O . PRO A 1 260 ? 6.281 6.464 -2.341 1.00 93.44 260 PRO A O 1
ATOM 2088 N N . GLU A 1 261 ? 6.330 8.136 -3.825 1.00 91.88 261 GLU A N 1
ATOM 2089 C CA . GLU A 1 261 ? 6.615 9.154 -2.818 1.00 91.88 261 GLU A CA 1
ATOM 2090 C C . GLU A 1 261 ? 5.347 9.528 -2.047 1.00 91.88 261 GLU A C 1
ATOM 2092 O O . GLU A 1 261 ? 4.316 9.855 -2.631 1.00 91.88 261 GLU A O 1
ATOM 2097 N N . VAL A 1 262 ? 5.425 9.525 -0.719 1.00 91.75 262 VAL A N 1
ATOM 2098 C CA . VAL A 1 262 ? 4.306 9.926 0.137 1.00 91.75 262 VAL A CA 1
ATOM 2099 C C . VAL A 1 262 ? 4.005 11.415 -0.053 1.00 91.75 262 VAL A C 1
ATOM 2101 O O . VAL A 1 262 ? 4.866 12.278 0.155 1.00 91.75 262 VAL A O 1
ATOM 2104 N N . LYS A 1 263 ? 2.761 11.731 -0.418 1.00 88.69 263 LYS A N 1
ATOM 2105 C CA . LYS A 1 263 ? 2.291 13.100 -0.623 1.00 88.69 263 LYS A CA 1
ATOM 2106 C C . LYS A 1 263 ? 2.382 13.897 0.673 1.00 88.69 263 LYS A C 1
ATOM 2108 O O . LYS A 1 263 ? 1.886 13.497 1.725 1.00 88.69 263 LYS A O 1
ATOM 2113 N N . LYS A 1 264 ? 2.976 15.087 0.582 1.00 85.75 264 LYS A N 1
ATOM 2114 C CA . LYS A 1 264 ? 3.010 16.035 1.699 1.00 85.75 264 LYS A CA 1
ATOM 2115 C C . LYS A 1 264 ? 1.606 16.571 1.961 1.00 85.75 264 LYS A C 1
ATOM 2117 O O . LYS A 1 264 ? 0.977 17.148 1.072 1.00 85.75 264 LYS A O 1
ATOM 2122 N N . VAL A 1 265 ? 1.145 16.427 3.198 1.00 87.94 265 VAL A N 1
ATOM 2123 C CA . VAL A 1 265 ? -0.144 16.962 3.639 1.00 87.94 265 VAL A CA 1
ATOM 2124 C C . VAL A 1 265 ? -0.006 18.469 3.838 1.00 87.94 265 VAL A C 1
ATOM 2126 O O . VAL A 1 265 ? 0.793 18.932 4.656 1.00 87.94 265 VAL A O 1
ATOM 2129 N N . LYS A 1 266 ? -0.758 19.250 3.056 1.00 86.00 266 LYS A N 1
ATOM 2130 C CA . LYS A 1 266 ? -0.810 20.709 3.211 1.00 86.00 266 LYS A CA 1
ATOM 2131 C C . LYS A 1 266 ? -1.694 21.049 4.407 1.00 86.00 266 LYS A C 1
ATOM 2133 O O . LYS A 1 266 ? -2.839 20.614 4.455 1.00 86.00 266 LYS A O 1
ATOM 2138 N N . MET A 1 267 ? -1.159 21.836 5.336 1.00 87.19 267 MET A N 1
ATOM 2139 C CA . MET A 1 267 ? -1.901 22.292 6.511 1.00 87.19 267 MET A CA 1
ATOM 2140 C C . MET A 1 267 ? -3.008 23.268 6.110 1.00 87.19 267 MET A C 1
ATOM 2142 O O . MET A 1 267 ? -2.781 24.163 5.294 1.00 87.19 267 MET A O 1
ATOM 2146 N N . THR A 1 268 ? -4.183 23.144 6.723 1.00 88.25 268 THR A N 1
ATOM 2147 C CA . THR A 1 268 ? -5.195 24.214 6.698 1.00 88.25 268 THR A CA 1
ATOM 2148 C C . THR A 1 268 ? -4.846 25.310 7.701 1.00 88.25 268 THR A C 1
ATOM 2150 O O . THR A 1 268 ? -4.052 25.106 8.626 1.00 88.25 268 THR A O 1
ATOM 2153 N N . ALA A 1 269 ? -5.460 26.485 7.538 1.00 86.75 269 ALA A N 1
ATOM 2154 C CA . ALA A 1 269 ? -5.299 27.601 8.468 1.00 86.75 269 ALA A CA 1
ATOM 2155 C C . ALA A 1 269 ? -5.679 27.207 9.909 1.00 86.75 269 ALA A C 1
ATOM 2157 O O . ALA A 1 269 ? -4.929 27.492 10.840 1.00 86.75 269 ALA A O 1
ATOM 2158 N N . GLU A 1 270 ? -6.778 26.463 10.076 1.00 87.00 270 GLU A N 1
ATOM 2159 C CA . GLU A 1 270 ? -7.250 25.959 11.374 1.00 87.00 270 GLU A CA 1
ATOM 2160 C C . GLU A 1 270 ? -6.214 25.057 12.060 1.00 87.00 270 GLU A C 1
ATOM 2162 O O . GLU A 1 270 ? -5.850 25.278 13.214 1.00 87.00 270 GLU A O 1
ATOM 2167 N N . VAL A 1 271 ? -5.670 24.073 11.334 1.00 88.12 271 VAL A N 1
ATOM 2168 C CA . VAL A 1 271 ? -4.639 23.165 11.866 1.00 88.12 271 VAL A CA 1
ATOM 2169 C C . VAL A 1 271 ? -3.365 23.930 12.203 1.00 88.12 271 VAL A C 1
ATOM 2171 O O . VAL A 1 271 ? -2.735 23.664 13.226 1.00 88.12 271 VAL A O 1
ATOM 2174 N N . THR A 1 272 ? -2.996 24.907 11.374 1.00 88.19 272 THR A N 1
ATOM 2175 C CA . THR A 1 272 ? -1.815 25.753 11.599 1.00 88.19 272 THR A CA 1
ATOM 2176 C C . THR A 1 272 ? -1.921 26.515 12.912 1.00 88.19 272 THR A C 1
ATOM 2178 O O . THR A 1 272 ? -0.971 26.489 13.696 1.00 88.19 272 THR A O 1
ATOM 2181 N N . ALA A 1 273 ? -3.082 27.115 13.183 1.00 86.12 273 ALA A N 1
ATOM 2182 C CA . ALA A 1 273 ? -3.343 27.805 14.440 1.00 86.12 273 ALA A CA 1
ATOM 2183 C C . ALA A 1 273 ? -3.309 26.849 15.647 1.00 86.12 273 ALA A C 1
ATOM 2185 O O . ALA A 1 273 ? -2.792 27.209 16.701 1.00 86.12 273 ALA A O 1
ATOM 2186 N N . ALA A 1 274 ? -3.809 25.619 15.488 1.00 85.62 274 ALA A N 1
ATOM 2187 C CA . ALA A 1 274 ? -3.973 24.679 16.595 1.00 85.62 274 ALA A CA 1
ATOM 2188 C C . ALA A 1 274 ? -2.712 23.865 16.959 1.00 85.62 274 ALA A C 1
ATOM 2190 O O . ALA A 1 274 ? -2.559 23.470 18.115 1.00 85.62 274 ALA A O 1
ATOM 2191 N N . ILE A 1 275 ? -1.816 23.570 16.006 1.00 84.38 275 ILE A N 1
ATOM 2192 C CA . ILE A 1 275 ? -0.676 22.653 16.233 1.00 84.38 275 ILE A CA 1
ATOM 2193 C C . ILE A 1 275 ? 0.707 23.310 16.112 1.00 84.38 275 ILE A C 1
ATOM 2195 O O . ILE A 1 275 ? 1.674 22.834 16.723 1.00 84.38 275 ILE A O 1
ATOM 2199 N N . GLY A 1 276 ? 0.818 24.389 15.330 1.00 79.12 276 GLY A N 1
ATOM 2200 C CA . GLY A 1 276 ? 2.064 25.118 15.091 1.00 79.12 276 GLY A CA 1
ATOM 2201 C C . GLY A 1 276 ? 3.257 24.222 14.716 1.00 79.12 276 GLY A C 1
ATOM 2202 O O . GLY A 1 276 ? 3.174 23.349 13.849 1.00 79.12 276 GLY A O 1
ATOM 2203 N N . ALA A 1 277 ? 4.394 24.425 15.391 1.00 76.12 277 ALA A N 1
ATOM 2204 C CA . ALA A 1 277 ? 5.676 23.783 15.072 1.00 76.12 277 ALA A CA 1
ATOM 2205 C C . ALA A 1 277 ? 5.686 22.245 15.210 1.00 76.12 277 ALA A C 1
ATOM 2207 O O . ALA A 1 277 ? 6.491 21.577 14.557 1.00 76.12 277 ALA A O 1
ATOM 2208 N N . LYS A 1 278 ? 4.779 21.667 16.013 1.00 83.06 278 LYS A N 1
ATOM 2209 C CA . LYS A 1 278 ? 4.693 20.210 16.240 1.00 83.06 278 LYS A CA 1
ATOM 2210 C C . LYS A 1 278 ? 4.245 19.431 15.001 1.00 83.06 278 LYS A C 1
ATOM 2212 O O . LYS A 1 278 ? 4.406 18.216 14.962 1.00 83.06 278 LYS A O 1
ATOM 2217 N N . TRP A 1 279 ? 3.735 20.103 13.968 1.00 87.81 279 TRP A N 1
ATOM 2218 C CA . TRP A 1 279 ? 3.350 19.455 12.713 1.00 87.81 279 TRP A CA 1
ATOM 2219 C C . TRP A 1 279 ? 4.490 18.657 12.071 1.00 87.81 279 TRP A C 1
ATOM 2221 O O . TRP A 1 279 ? 4.295 17.540 11.594 1.00 87.81 279 TRP A O 1
ATOM 2231 N N . ARG A 1 280 ? 5.707 19.217 12.092 1.00 86.25 280 ARG A N 1
ATOM 2232 C CA . ARG A 1 280 ? 6.873 18.632 11.411 1.00 86.25 280 ARG A CA 1
ATOM 2233 C C . ARG A 1 280 ? 7.383 17.349 12.066 1.00 86.25 280 ARG A C 1
ATOM 2235 O O . ARG A 1 280 ? 8.062 16.582 11.397 1.00 86.25 280 ARG A O 1
ATOM 2242 N N . SER A 1 281 ? 7.069 17.117 13.341 1.00 88.06 281 SER A N 1
ATOM 2243 C CA . SER A 1 281 ? 7.439 15.882 14.044 1.00 88.06 281 SER A CA 1
ATOM 2244 C C . SER A 1 281 ? 6.442 14.740 13.840 1.00 88.06 281 SER A C 1
ATOM 2246 O O . SER A 1 281 ? 6.712 13.623 14.266 1.00 88.06 281 SER A O 1
ATOM 2248 N N . LEU A 1 282 ? 5.279 15.009 13.239 1.00 90.69 282 LEU A N 1
ATOM 2249 C CA . LEU A 1 282 ? 4.265 13.993 12.971 1.00 90.69 282 LEU A CA 1
ATOM 2250 C C . LEU A 1 282 ? 4.601 13.206 11.706 1.00 90.69 282 LEU A C 1
ATOM 2252 O O . LEU A 1 282 ? 5.102 13.769 10.730 1.00 90.69 282 LEU A O 1
ATOM 2256 N N . SER A 1 283 ? 4.262 11.917 11.698 1.00 92.81 283 SER A N 1
ATOM 2257 C CA . SER A 1 283 ? 4.350 11.124 10.473 1.00 92.81 283 SER A CA 1
ATOM 2258 C C . SER A 1 283 ? 3.336 11.616 9.428 1.00 92.81 283 SER A C 1
ATOM 2260 O O . SER A 1 283 ? 2.298 12.170 9.805 1.00 92.81 283 SER A O 1
ATOM 2262 N N . PRO A 1 284 ? 3.562 11.383 8.122 1.00 93.75 284 PRO A N 1
ATOM 2263 C CA . PRO A 1 284 ? 2.590 11.743 7.086 1.00 93.75 284 PRO A CA 1
ATOM 2264 C C . PRO A 1 284 ? 1.189 11.162 7.330 1.00 93.75 284 PRO A C 1
ATOM 2266 O O . PRO A 1 284 ? 0.191 11.852 7.140 1.00 93.75 284 PRO A O 1
ATOM 2269 N N . TYR A 1 285 ? 1.115 9.932 7.848 1.00 94.31 285 TYR A N 1
ATOM 2270 C CA . TYR A 1 285 ? -0.139 9.315 8.287 1.00 94.31 285 TYR A CA 1
ATOM 2271 C C . TYR A 1 285 ? -0.837 10.154 9.368 1.00 94.31 285 TYR A C 1
ATOM 2273 O O . TYR A 1 285 ? -2.021 10.465 9.257 1.00 94.31 285 TYR A O 1
ATOM 2281 N N . GLN A 1 286 ? -0.110 10.549 10.419 1.00 94.19 286 GLN A N 1
ATOM 2282 C CA . GLN A 1 286 ? -0.675 11.351 11.509 1.00 94.19 286 GLN A CA 1
ATOM 2283 C C . GLN A 1 286 ? -1.113 12.728 11.018 1.00 94.19 286 GLN A C 1
ATOM 2285 O O . GLN A 1 286 ? -2.189 13.191 11.389 1.00 94.19 286 GLN A O 1
ATOM 2290 N N . GLN A 1 287 ? -0.307 13.358 10.163 1.00 94.44 287 GLN A N 1
ATOM 2291 C CA . GLN A 1 287 ? -0.650 14.618 9.512 1.00 94.44 287 GLN A CA 1
ATOM 2292 C C . GLN A 1 287 ? -1.973 14.494 8.751 1.00 94.44 287 GLN A C 1
ATOM 2294 O O . GLN A 1 287 ? -2.856 15.327 8.937 1.00 94.44 287 GLN A O 1
ATOM 2299 N N . TRP A 1 288 ? -2.148 13.431 7.961 1.00 95.06 288 TRP A N 1
ATOM 2300 C CA . TRP A 1 288 ? -3.385 13.188 7.219 1.00 95.06 288 TRP A CA 1
ATOM 2301 C C . TRP A 1 288 ? -4.592 13.010 8.140 1.00 95.06 288 TRP A C 1
ATOM 2303 O O . TRP A 1 288 ? -5.602 13.685 7.960 1.00 95.06 288 TRP A O 1
ATOM 2313 N N . VAL A 1 289 ? -4.485 12.141 9.150 1.00 94.94 289 VAL A N 1
ATOM 2314 C CA . VAL A 1 289 ? -5.565 11.901 10.123 1.00 94.94 289 VAL A CA 1
ATOM 2315 C C . VAL A 1 289 ? -5.976 13.194 10.823 1.00 94.94 289 VAL A C 1
ATOM 2317 O O . VAL A 1 289 ? -7.163 13.500 10.913 1.00 94.94 289 VAL A O 1
ATOM 2320 N N . ILE A 1 290 ? -5.000 13.958 11.316 1.00 94.00 290 ILE A N 1
ATOM 2321 C CA . ILE A 1 290 ? -5.264 15.202 12.040 1.00 94.00 290 ILE A CA 1
ATOM 2322 C C . ILE A 1 290 ? -5.928 16.208 11.113 1.00 94.00 290 ILE A C 1
ATOM 2324 O O . ILE A 1 290 ? -6.967 16.746 11.471 1.00 94.00 290 ILE A O 1
ATOM 2328 N N . GLN A 1 291 ? -5.380 16.408 9.914 1.00 93.56 291 GLN A N 1
ATOM 2329 C CA . GLN A 1 291 ? -5.941 17.296 8.897 1.00 93.56 291 GLN A CA 1
ATOM 2330 C C . GLN A 1 291 ? -7.394 16.938 8.556 1.00 93.56 291 GLN A C 1
ATOM 2332 O O . GLN A 1 291 ? -8.230 17.833 8.464 1.00 93.56 291 GLN A O 1
ATOM 2337 N N . LEU A 1 292 ? -7.689 15.646 8.380 1.00 94.00 292 LEU A N 1
ATOM 2338 C CA . LEU A 1 292 ? -9.002 15.155 7.961 1.00 94.00 292 LEU A CA 1
ATOM 2339 C C . LEU A 1 292 ? -10.092 15.438 9.001 1.00 94.00 292 LEU A C 1
ATOM 2341 O O . LEU A 1 292 ? -11.206 15.801 8.634 1.00 94.00 292 LEU A O 1
ATOM 2345 N N . TYR A 1 293 ? -9.776 15.290 10.289 1.00 94.88 293 TYR A N 1
ATOM 2346 C CA . TYR A 1 293 ? -10.760 15.440 11.365 1.00 94.88 293 TYR A CA 1
ATOM 2347 C C . TYR A 1 293 ? -10.633 16.754 12.152 1.00 94.88 293 TYR A C 1
ATOM 2349 O O . TYR A 1 293 ? -11.445 17.002 13.044 1.00 94.88 293 TYR A O 1
ATOM 2357 N N . ALA A 1 294 ? -9.660 17.612 11.827 1.00 93.19 294 ALA A N 1
ATOM 2358 C CA . ALA A 1 294 ? -9.323 18.810 12.595 1.00 93.19 294 ALA A CA 1
ATOM 2359 C C . ALA A 1 294 ? -10.522 19.709 12.889 1.00 93.19 294 ALA A C 1
ATOM 2361 O O . ALA A 1 294 ? -10.748 20.034 14.050 1.00 93.19 294 ALA A O 1
ATOM 2362 N N . SER A 1 295 ? -11.303 20.077 11.872 1.00 92.69 295 SER A N 1
ATOM 2363 C CA . SER A 1 295 ? -12.399 21.037 12.035 1.00 92.69 295 SER A CA 1
ATOM 2364 C C . SER A 1 295 ? -13.454 20.536 13.027 1.00 92.69 295 SER A C 1
ATOM 2366 O O . SER A 1 295 ? -13.888 21.280 13.902 1.00 92.69 295 SER A O 1
ATOM 2368 N N . ASN A 1 296 ? -13.810 19.246 12.962 1.00 93.50 296 ASN A N 1
ATOM 2369 C CA . ASN A 1 296 ? -14.759 18.639 13.899 1.00 93.50 296 ASN A CA 1
ATOM 2370 C C . ASN A 1 296 ? -14.183 18.568 15.322 1.00 93.50 296 ASN A C 1
ATOM 2372 O O . ASN A 1 296 ? -14.870 18.886 16.290 1.00 93.50 296 ASN A O 1
ATOM 2376 N N . MET A 1 297 ? -12.908 18.194 15.445 1.00 94.50 297 MET A N 1
ATOM 2377 C CA . MET A 1 297 ? -12.239 18.070 16.740 1.00 94.50 297 MET A CA 1
ATOM 2378 C C . MET A 1 297 ? -12.052 19.430 17.423 1.00 94.50 297 MET A C 1
ATOM 2380 O O . MET A 1 297 ? -12.365 19.563 18.602 1.00 94.50 297 MET A O 1
ATOM 2384 N N . ILE A 1 298 ? -11.632 20.458 16.681 1.00 93.06 298 ILE A N 1
ATOM 2385 C CA . ILE A 1 298 ? -11.472 21.826 17.194 1.00 93.06 298 ILE A CA 1
ATOM 2386 C C . ILE A 1 298 ? -12.825 22.398 17.621 1.00 93.06 298 ILE A C 1
ATOM 2388 O O . ILE A 1 298 ? -12.920 22.964 18.706 1.00 93.06 298 ILE A O 1
ATOM 2392 N N . ALA A 1 299 ? -13.879 22.213 16.819 1.00 92.81 299 ALA A N 1
ATOM 2393 C CA . ALA A 1 299 ? -15.214 22.701 17.163 1.00 92.81 299 ALA A CA 1
ATOM 2394 C C . ALA A 1 299 ? -15.766 22.071 18.454 1.00 92.81 299 ALA A C 1
ATOM 2396 O O . ALA A 1 299 ? -16.473 22.737 19.205 1.00 92.81 299 ALA A O 1
ATOM 2397 N N . ARG A 1 300 ? -15.442 20.799 18.724 1.00 92.06 300 ARG A N 1
ATOM 2398 C CA . ARG A 1 300 ? -15.939 20.065 19.899 1.00 92.06 300 ARG A CA 1
ATOM 2399 C C . ARG A 1 300 ? -15.101 20.270 21.157 1.00 92.06 300 ARG A C 1
ATOM 2401 O O . ARG A 1 300 ? -15.664 20.384 22.239 1.00 92.06 300 ARG A O 1
ATOM 2408 N N . PHE A 1 301 ? -13.777 20.290 21.027 1.00 89.62 301 PHE A N 1
ATOM 2409 C CA . PHE A 1 301 ? -12.853 20.284 22.168 1.00 89.62 301 PHE A CA 1
ATOM 2410 C C . PHE A 1 301 ? -12.093 21.607 22.345 1.00 89.62 301 PHE A C 1
ATOM 2412 O O . PHE A 1 301 ? -11.247 21.716 23.227 1.00 89.62 301 PHE A O 1
ATOM 2419 N N . GLY A 1 302 ? -12.345 22.611 21.499 1.00 88.31 302 GLY A N 1
ATOM 2420 C CA . GLY A 1 302 ? -11.624 23.890 21.508 1.00 88.31 302 GLY A CA 1
ATOM 2421 C C . GLY A 1 302 ? -10.178 23.797 21.003 1.00 88.31 302 GLY A C 1
ATOM 2422 O O . GLY A 1 302 ? -9.446 24.784 21.026 1.00 88.31 302 GLY A O 1
ATOM 2423 N N . GLY A 1 303 ? -9.747 22.622 20.536 1.00 89.75 303 GLY A N 1
ATOM 2424 C CA . GLY A 1 303 ? -8.390 22.364 20.070 1.00 89.75 303 GLY A CA 1
ATOM 2425 C C . GLY A 1 303 ? -8.198 20.928 19.584 1.00 89.75 303 GLY A C 1
ATOM 2426 O O . GLY A 1 303 ? -9.141 20.148 19.491 1.00 89.75 303 GLY A O 1
ATOM 2427 N N . LEU A 1 304 ? -6.952 20.575 19.252 1.00 90.44 304 LEU A N 1
ATOM 2428 C CA . LEU A 1 304 ? -6.597 19.232 18.766 1.00 90.44 304 LEU A CA 1
ATOM 2429 C C . LEU A 1 304 ? -6.183 18.260 19.882 1.00 90.44 304 LEU A C 1
ATOM 2431 O O . LEU A 1 304 ? -6.148 17.055 19.646 1.00 90.44 304 LEU A O 1
ATOM 2435 N N . ASN A 1 305 ? -5.857 18.762 21.077 1.00 87.88 305 ASN A N 1
ATOM 2436 C CA . ASN A 1 305 ? -5.625 17.912 22.244 1.00 87.88 305 ASN A CA 1
ATOM 2437 C C . ASN A 1 305 ? -6.963 17.699 22.947 1.00 87.88 305 ASN A C 1
ATOM 2439 O O . ASN A 1 305 ? -7.546 18.649 23.456 1.00 87.88 305 ASN A O 1
ATOM 2443 N N . ILE A 1 306 ? -7.430 16.458 22.956 1.00 85.50 306 ILE A N 1
ATOM 2444 C CA . ILE A 1 306 ? -8.726 16.069 23.522 1.00 85.50 306 ILE A CA 1
ATOM 2445 C C . ILE A 1 306 ? -8.658 16.054 25.051 1.00 85.50 306 ILE A C 1
ATOM 2447 O O . ILE A 1 306 ? -9.633 16.351 25.731 1.00 85.50 306 ILE A O 1
ATOM 2451 N N . VAL A 1 307 ? -7.491 15.697 25.591 1.00 78.75 307 VAL A N 1
ATOM 2452 C CA . VAL A 1 307 ? -7.232 15.593 27.027 1.00 78.75 307 VAL A CA 1
ATOM 2453 C C . VAL A 1 307 ? -5.868 16.204 27.326 1.00 78.75 307 VAL A C 1
ATOM 2455 O O . VAL A 1 307 ? -4.918 16.035 26.550 1.00 78.75 307 VAL A O 1
ATOM 2458 N N . ASP A 1 308 ? -5.752 16.881 28.467 1.00 75.38 308 ASP A N 1
ATOM 2459 C CA . ASP A 1 308 ? -4.469 17.370 28.958 1.00 75.38 308 ASP A CA 1
ATOM 2460 C C . ASP A 1 308 ? -3.497 16.216 29.202 1.00 75.38 308 ASP A C 1
ATOM 2462 O O . ASP A 1 308 ? -3.827 15.201 29.815 1.00 75.38 308 ASP A O 1
ATOM 2466 N N . LYS A 1 309 ? -2.246 16.388 28.764 1.00 69.25 309 LYS A N 1
ATOM 2467 C CA . LYS A 1 309 ? -1.228 15.329 28.847 1.00 69.25 309 LYS A CA 1
ATOM 2468 C C . LYS A 1 309 ? -1.005 14.800 30.265 1.00 69.25 309 LYS A C 1
ATOM 2470 O O . LYS A 1 309 ? -0.666 13.632 30.408 1.00 69.25 309 LYS A O 1
ATOM 2475 N N . GLY A 1 310 ? -1.195 15.639 31.286 1.00 70.31 310 GLY A N 1
ATOM 2476 C CA . GLY A 1 310 ? -1.060 15.251 32.693 1.00 70.31 310 GLY A CA 1
ATOM 2477 C C . GLY A 1 310 ? -2.181 14.343 33.207 1.00 70.31 310 GLY A C 1
ATOM 2478 O O . GLY A 1 310 ? -2.002 13.691 34.228 1.00 70.31 310 GLY A O 1
ATOM 2479 N N . LEU A 1 311 ? -3.311 14.274 32.498 1.00 74.69 311 LEU A N 1
ATOM 2480 C CA . LEU A 1 311 ? -4.475 13.458 32.856 1.00 74.69 311 LEU A CA 1
ATOM 2481 C C . LEU A 1 311 ? -4.549 12.153 32.052 1.00 74.69 311 LEU A C 1
ATOM 2483 O O . LEU A 1 311 ? -5.381 11.294 32.339 1.00 74.69 311 LEU A O 1
ATOM 2487 N N . LEU A 1 312 ? -3.685 11.983 31.047 1.00 74.44 312 LEU A N 1
ATOM 2488 C CA . LEU A 1 312 ? -3.624 10.757 30.263 1.00 74.44 312 LEU A CA 1
ATOM 2489 C C . LEU A 1 312 ? -2.866 9.674 31.042 1.00 74.44 312 LEU A C 1
ATOM 2491 O O . LEU A 1 312 ? -1.697 9.884 31.381 1.00 74.44 312 LEU A O 1
ATOM 2495 N N . PRO A 1 313 ? -3.456 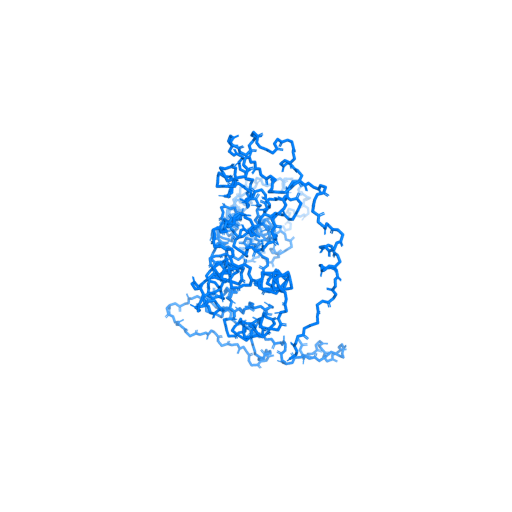8.483 31.259 1.00 71.38 313 PRO A N 1
ATOM 2496 C CA . PRO A 1 313 ? -2.792 7.371 31.934 1.00 71.38 313 PRO A CA 1
ATOM 2497 C C . PRO A 1 313 ? -1.786 6.678 30.998 1.00 71.38 313 PRO A C 1
ATOM 2499 O O . PRO A 1 313 ? -1.882 5.488 30.701 1.00 71.38 313 PRO A O 1
ATOM 2502 N N . THR A 1 314 ? -0.812 7.441 30.505 1.00 72.94 314 THR A N 1
ATOM 2503 C CA . THR A 1 314 ? 0.155 7.039 29.474 1.00 72.94 314 THR A CA 1
ATOM 2504 C C . THR A 1 314 ? 0.927 5.776 29.845 1.00 72.94 314 THR A C 1
ATOM 2506 O O . THR A 1 314 ? 1.108 4.924 28.980 1.00 72.94 314 THR A O 1
ATOM 2509 N N . GLY A 1 315 ? 1.295 5.611 31.121 1.00 70.62 315 GLY A N 1
ATOM 2510 C CA . GLY A 1 315 ? 1.980 4.414 31.618 1.00 70.62 315 GLY A CA 1
ATOM 2511 C C . GLY A 1 315 ? 1.126 3.141 31.571 1.00 70.62 315 GLY A C 1
ATOM 2512 O O . GLY A 1 315 ? 1.617 2.088 31.181 1.00 70.62 315 GLY A O 1
ATOM 2513 N N . MET A 1 316 ? -0.171 3.223 31.893 1.00 71.12 316 MET A N 1
ATOM 2514 C CA . MET A 1 316 ? -1.063 2.059 31.762 1.00 71.12 316 MET A CA 1
ATOM 2515 C C . MET A 1 316 ? -1.284 1.713 30.287 1.00 71.12 316 MET A C 1
ATOM 2517 O O . MET A 1 316 ? -1.228 0.550 29.897 1.00 71.12 316 MET A O 1
ATOM 2521 N N . VAL A 1 317 ? -1.475 2.731 29.445 1.00 68.69 317 VAL A N 1
ATOM 2522 C CA . VAL A 1 317 ? -1.692 2.561 28.003 1.00 68.69 317 VAL A CA 1
ATOM 2523 C C . VAL A 1 317 ? -0.467 1.955 27.305 1.00 68.69 317 VAL A C 1
ATOM 2525 O O . VAL A 1 317 ? -0.630 1.088 26.444 1.00 68.69 317 VAL A O 1
ATOM 2528 N N . SER A 1 318 ? 0.756 2.355 27.670 1.00 69.06 318 SER A N 1
ATOM 2529 C CA . SER A 1 318 ? 1.975 1.746 27.119 1.00 69.06 318 SER A CA 1
ATOM 2530 C C . SER A 1 318 ? 2.100 0.277 27.520 1.00 69.06 318 SER A C 1
ATOM 2532 O O . SER A 1 318 ? 2.357 -0.558 26.654 1.00 69.06 318 SER A O 1
ATOM 2534 N N . MET A 1 319 ? 1.810 -0.062 28.782 1.00 71.50 319 MET A N 1
ATOM 2535 C CA . MET A 1 319 ? 1.817 -1.453 29.250 1.00 71.50 319 MET A CA 1
ATOM 2536 C C . MET A 1 319 ? 0.826 -2.337 28.483 1.00 71.50 319 MET A C 1
ATOM 2538 O O . MET A 1 319 ? 1.174 -3.460 28.118 1.00 71.50 319 MET A O 1
ATOM 2542 N N . PHE A 1 320 ? -0.378 -1.842 28.173 1.00 67.25 320 PHE A N 1
ATOM 2543 C CA . PHE A 1 320 ? -1.341 -2.598 27.361 1.00 67.25 320 PHE A CA 1
ATOM 2544 C C . PHE A 1 320 ? -0.817 -2.883 25.947 1.00 67.25 320 PHE A C 1
ATOM 2546 O O . PHE A 1 320 ? -0.980 -3.999 25.456 1.00 67.25 320 PHE A O 1
ATOM 2553 N N . ARG A 1 321 ? -0.129 -1.928 25.303 1.00 65.19 321 ARG A N 1
ATOM 2554 C CA . ARG A 1 321 ? 0.448 -2.135 23.957 1.00 65.19 321 ARG A CA 1
ATOM 2555 C C . ARG A 1 321 ? 1.649 -3.075 23.940 1.00 65.19 321 ARG A C 1
ATOM 2557 O O . ARG A 1 321 ? 1.884 -3.720 22.923 1.00 65.19 321 ARG A O 1
ATOM 2564 N N . GLU A 1 322 ? 2.432 -3.087 25.012 1.00 67.62 322 GLU A N 1
ATOM 2565 C CA . GLU A 1 322 ? 3.614 -3.945 25.149 1.00 67.62 322 GLU A CA 1
ATOM 2566 C C . GLU A 1 322 ? 3.257 -5.361 25.610 1.00 67.62 322 GLU A C 1
ATOM 2568 O O . GLU A 1 322 ? 4.056 -6.289 25.451 1.00 67.62 322 GLU A O 1
ATOM 2573 N N . SER A 1 323 ? 2.049 -5.549 26.150 1.00 62.09 323 SER A N 1
ATOM 2574 C CA . SER A 1 323 ? 1.553 -6.869 26.509 1.00 62.09 323 SER A CA 1
ATOM 2575 C C . SER A 1 323 ? 1.505 -7.762 25.263 1.00 62.09 323 SER A C 1
ATOM 2577 O O . SER A 1 323 ? 0.944 -7.411 24.225 1.00 62.09 323 SER A O 1
ATOM 2579 N N . ARG A 1 324 ? 2.166 -8.925 25.333 1.00 59.19 324 ARG A N 1
ATOM 2580 C CA . ARG A 1 324 ? 2.191 -9.874 24.216 1.00 59.19 324 ARG A CA 1
ATOM 2581 C C . ARG A 1 324 ? 0.783 -10.410 23.994 1.00 59.19 324 ARG A C 1
ATOM 2583 O O . ARG A 1 324 ? 0.288 -11.189 24.810 1.00 59.19 324 ARG A O 1
ATOM 2590 N N . PHE A 1 325 ? 0.173 -10.013 22.882 1.00 64.31 325 PHE A N 1
ATOM 2591 C CA . PHE A 1 325 ? -1.124 -10.533 22.481 1.00 64.31 325 PHE A CA 1
ATOM 2592 C C . PHE A 1 325 ? -1.046 -12.054 22.295 1.00 64.31 325 PHE A C 1
ATOM 2594 O O . PHE A 1 325 ? -0.158 -12.568 21.608 1.00 64.31 325 PHE A O 1
ATOM 2601 N N . LYS A 1 326 ? -1.960 -12.781 22.944 1.00 65.88 326 LYS A N 1
ATOM 2602 C CA . LYS A 1 326 ? -2.089 -14.232 22.799 1.00 65.88 326 LYS A CA 1
ATOM 2603 C C . LYS A 1 326 ? -3.103 -14.513 21.700 1.00 65.88 326 LYS A C 1
ATOM 2605 O O . LYS A 1 326 ? -4.304 -14.408 21.940 1.00 65.88 326 LYS A O 1
ATOM 2610 N N . TRP A 1 327 ? -2.597 -14.867 20.524 1.00 73.69 327 TRP A N 1
ATOM 2611 C CA . TRP A 1 327 ? -3.416 -15.335 19.411 1.00 73.69 327 TRP A CA 1
ATOM 2612 C C . TRP A 1 327 ? -4.268 -16.527 19.848 1.00 73.69 327 TRP A C 1
ATOM 2614 O O . TRP A 1 327 ? -3.752 -17.464 20.462 1.00 73.69 327 TRP A O 1
ATOM 2624 N N . GLN A 1 328 ? -5.564 -16.471 19.560 1.00 71.50 328 GLN A N 1
ATOM 2625 C CA . GLN A 1 328 ? -6.434 -17.638 19.653 1.00 71.50 328 GLN A CA 1
ATOM 2626 C C . GLN A 1 328 ? -6.157 -18.529 18.437 1.00 71.50 328 GLN A C 1
ATOM 2628 O O . GLN A 1 328 ? -6.095 -18.020 17.321 1.00 71.50 328 GLN A O 1
ATOM 2633 N N . GLY A 1 329 ? -5.883 -19.812 18.670 1.00 53.81 329 GLY A N 1
ATOM 2634 C CA . GLY A 1 329 ? -5.572 -20.782 17.614 1.00 53.81 329 GLY A CA 1
ATOM 2635 C C . GLY A 1 329 ? -6.807 -21.348 16.937 1.00 53.81 329 GLY A C 1
ATOM 2636 O O . GLY A 1 329 ? -7.877 -21.340 17.588 1.00 53.81 329 GLY A O 1
#

Radius of gyration: 28.25 Å; chains: 1; bounding box: 69×61×77 Å

Secondary structure (DSSP, 8-state):
-HHHHHHTT----TTT----------SS--SPPPPPTTSPPS--EETTEEE-TTTSSEEE-HHHHHHHHHHHHHHHHT--SHHHHHHHIIIIIIIIHHHHT----TTT-HHHHHHHHHHHHHHHHHHSGGGTSSHHHHHHHHHHHHH------HHHHHS-GGGTS--PPPTTHHHHTTTTTS-S-THHHHHHHHHHHHHHHHHHHHHHHTT--HHHHHS-HHHHHHHTTPPPPPHHHHTTTHHHH-HHHHHHHHHHHPPPPPPPPPPPHHHHHHHGGGGGGS-HHHHHHHHHHHHHHHHHHSSS-SS-GGGS-HHHHHHHHHS------

pLDDT: mean 88.28, std 9.79, range [47.25, 97.81]